Protein AF-A0A924V2N4-F1 (afdb_monomer_lite)

Foldseek 3Di:
DDDDDDDDDDDDDDDDDDDDDDDDDDDDDDDDPPPPPPDPDFFEAEDQAEAEDPEADEAEGQEYEYEQHYEYECCQYEYEYEYAEYEHEPNHEYEQDDPVQLEDAEPAEKHASAEYAYAHAEYAYEYEYEFEIRAFHEWAEWEDFDPQDPDPPDPDGDHTFHTAATAAIYERYEYYYHYAAYDNYDYHYDTDWHAYHHTHHYDDDDPPPPDDDPSHPVVDPPDRDPDHDYYHIHAYYKYWDDHHNPDDIDIDTD

Structure (mmCIF, N/CA/C/O backbone):
data_AF-A0A924V2N4-F1
#
_entry.id   AF-A0A924V2N4-F1
#
loop_
_atom_site.group_PDB
_atom_site.id
_atom_site.type_symbol
_atom_site.label_atom_id
_atom_site.label_alt_id
_atom_site.label_comp_id
_atom_site.label_asym_id
_atom_site.label_entity_id
_atom_site.label_seq_id
_atom_site.pdbx_PDB_ins_code
_atom_site.Cartn_x
_atom_site.Cartn_y
_atom_site.Cartn_z
_atom_site.occupancy
_atom_site.B_iso_or_equiv
_atom_site.auth_seq_id
_atom_site.auth_comp_id
_atom_site.auth_asym_id
_atom_site.auth_atom_id
_atom_site.pdbx_PDB_model_num
ATOM 1 N N . MET A 1 1 ? 21.635 60.320 21.204 1.00 38.91 1 MET A N 1
ATOM 2 C CA . MET A 1 1 ? 20.282 60.514 20.635 1.00 38.91 1 MET A CA 1
ATOM 3 C C . MET A 1 1 ? 19.495 59.241 20.955 1.00 38.91 1 MET A C 1
ATOM 5 O O . MET A 1 1 ? 19.775 58.236 20.331 1.00 38.91 1 MET A O 1
ATOM 9 N N . LYS A 1 2 ? 18.924 59.053 22.156 1.00 34.62 2 LYS A N 1
ATOM 10 C CA . LYS A 1 2 ? 17.567 59.420 22.638 1.00 34.62 2 LYS A CA 1
ATOM 11 C C . LYS A 1 2 ? 16.437 59.290 21.597 1.00 34.62 2 LYS A C 1
ATOM 13 O O . LYS A 1 2 ? 16.377 60.127 20.709 1.00 34.62 2 LYS A O 1
ATOM 18 N N . ASN A 1 3 ? 15.612 58.245 21.774 1.00 40.09 3 ASN A N 1
ATOM 19 C CA . ASN A 1 3 ? 14.152 58.073 21.557 1.00 40.09 3 ASN A CA 1
ATOM 20 C C . ASN A 1 3 ? 13.890 56.560 21.773 1.00 40.09 3 ASN A C 1
ATOM 22 O O . ASN A 1 3 ? 14.448 55.765 21.031 1.00 40.09 3 ASN A O 1
ATOM 26 N N . LEU A 1 4 ? 13.327 56.025 22.866 1.00 42.50 4 LEU A N 1
ATOM 27 C CA . LEU A 1 4 ? 12.070 56.255 23.604 1.00 42.50 4 LEU A CA 1
ATOM 28 C C . LEU A 1 4 ? 10.813 56.008 22.751 1.00 42.50 4 LEU A C 1
ATOM 30 O O . LEU A 1 4 ? 10.521 56.846 21.915 1.00 42.50 4 LEU A O 1
ATOM 34 N N . PHE A 1 5 ? 10.119 54.880 22.976 1.00 43.97 5 PHE A N 1
ATOM 35 C CA . PHE A 1 5 ? 8.650 54.689 23.084 1.00 43.97 5 PHE A CA 1
ATOM 36 C C . PHE A 1 5 ? 8.387 53.175 23.324 1.00 43.97 5 PHE A C 1
ATOM 38 O O . PHE A 1 5 ? 8.778 52.352 22.507 1.00 43.97 5 PHE A O 1
ATOM 45 N N . LEU A 1 6 ? 8.075 52.745 24.557 1.00 37.91 6 LEU A N 1
ATOM 46 C CA . LEU A 1 6 ? 6.729 52.554 25.152 1.00 37.91 6 LEU A CA 1
ATOM 47 C C . LEU A 1 6 ? 6.009 51.312 24.561 1.00 37.91 6 LEU A C 1
ATOM 49 O O . LEU A 1 6 ? 5.564 51.352 23.425 1.00 37.91 6 LEU A O 1
ATOM 53 N N . LEU A 1 7 ? 6.088 50.119 25.164 1.00 40.34 7 LEU A N 1
ATOM 54 C CA . LEU A 1 7 ? 5.329 49.589 26.320 1.00 40.34 7 LEU A CA 1
ATOM 55 C C . LEU A 1 7 ? 3.822 49.432 26.045 1.00 40.34 7 LEU A C 1
ATOM 57 O O . LEU A 1 7 ? 3.082 50.410 26.013 1.00 40.34 7 LEU A O 1
ATOM 61 N N . SER A 1 8 ? 3.365 48.185 25.892 1.00 44.34 8 SER A N 1
ATOM 62 C CA . SER A 1 8 ? 1.950 47.792 25.974 1.00 44.34 8 SER A CA 1
ATOM 63 C C . SER A 1 8 ? 1.848 46.323 26.390 1.00 44.34 8 SER A C 1
ATOM 65 O O . SER A 1 8 ? 1.968 45.399 25.593 1.00 44.34 8 SER A O 1
ATOM 67 N N . PHE A 1 9 ? 1.693 46.164 27.698 1.00 41.22 9 PHE A N 1
ATOM 68 C CA . PHE A 1 9 ? 1.248 44.990 28.441 1.00 41.22 9 PHE A CA 1
ATOM 69 C C . PHE A 1 9 ? -0.219 44.701 28.099 1.00 41.22 9 PHE A C 1
ATOM 71 O O . PHE A 1 9 ? -1.005 45.625 28.264 1.00 41.22 9 PHE A O 1
ATOM 78 N N . VAL A 1 10 ? -0.607 43.463 27.759 1.00 43.66 10 VAL A N 1
ATOM 79 C CA . VAL A 1 10 ? -1.901 42.882 28.183 1.00 43.66 10 VAL A CA 1
ATOM 80 C C . VAL A 1 10 ? -1.784 41.351 28.230 1.00 43.66 10 VAL A C 1
ATOM 82 O O . VAL A 1 10 ? -1.770 40.674 27.207 1.00 43.66 10 VAL A O 1
ATOM 85 N N . LEU A 1 11 ? -1.713 40.823 29.452 1.00 40.38 11 LEU A N 1
ATOM 86 C CA . LEU A 1 11 ? -2.032 39.442 29.813 1.00 40.38 11 LEU A CA 1
ATOM 87 C C . LEU A 1 11 ? -3.559 39.304 29.905 1.00 40.38 11 LEU A C 1
ATOM 89 O O . LEU A 1 11 ? -4.185 40.098 30.604 1.00 40.38 11 LEU A O 1
ATOM 93 N N . TYR A 1 12 ? -4.142 38.276 29.289 1.00 41.03 12 TYR A N 1
ATOM 94 C CA . TYR A 1 12 ? -5.491 37.806 29.623 1.00 41.03 12 TYR A CA 1
ATOM 95 C C . TYR A 1 12 ? -5.409 36.366 30.137 1.00 41.03 12 TYR A C 1
ATOM 97 O O . TYR A 1 12 ? -5.349 35.408 29.373 1.00 41.03 12 TYR A O 1
ATOM 105 N N . LEU A 1 13 ? -5.375 36.246 31.465 1.00 42.84 13 LEU A N 1
ATOM 106 C CA . LEU A 1 13 ? -5.705 35.033 32.207 1.00 42.84 13 LEU A CA 1
ATOM 107 C C . LEU A 1 13 ? -7.190 35.119 32.567 1.00 42.84 13 LEU A C 1
ATOM 109 O O . LEU A 1 13 ? -7.576 35.924 33.413 1.00 42.84 13 LEU A O 1
ATOM 113 N N . SER A 1 14 ? -8.017 34.289 31.939 1.00 43.22 14 SER A N 1
ATOM 114 C CA . SER A 1 14 ? -9.431 34.137 32.291 1.00 43.22 14 SER A CA 1
ATOM 115 C C . SER A 1 14 ? -9.590 32.915 33.192 1.00 43.22 14 SER A C 1
ATOM 117 O O . SER A 1 14 ? -9.819 31.805 32.721 1.00 43.22 14 SER A O 1
ATOM 119 N N . ALA A 1 15 ? -9.439 33.113 34.501 1.00 41.69 15 ALA A N 1
ATOM 120 C CA . ALA A 1 15 ? -9.847 32.144 35.511 1.00 41.69 15 ALA A CA 1
ATOM 121 C C . ALA A 1 15 ? -11.359 32.284 35.767 1.00 41.69 15 ALA A C 1
ATOM 123 O O . ALA A 1 15 ? -11.816 33.327 36.235 1.00 41.69 15 ALA A O 1
ATOM 124 N N . CYS A 1 16 ? -12.147 31.240 35.497 1.00 40.50 16 CYS A N 1
ATOM 125 C CA . CYS A 1 16 ? -13.536 31.176 35.957 1.00 40.50 16 CYS A CA 1
ATOM 126 C C . CYS A 1 16 ? -13.572 30.776 37.440 1.00 40.50 16 CYS A C 1
ATOM 128 O O . CYS A 1 16 ? -13.500 29.599 37.790 1.00 40.50 16 CYS A O 1
ATOM 130 N N . MET A 1 17 ? -13.710 31.773 38.318 1.00 32.81 17 MET A N 1
ATOM 131 C CA . MET A 1 17 ? -14.148 31.581 39.703 1.00 32.81 17 MET A CA 1
ATOM 132 C C . MET A 1 17 ? -15.605 31.102 39.734 1.00 32.81 17 MET A C 1
ATOM 134 O O . MET A 1 17 ? -16.502 31.780 39.235 1.00 32.81 17 MET A O 1
ATOM 138 N N . LYS A 1 18 ? -15.855 29.966 40.391 1.00 36.12 18 LYS A N 1
ATOM 139 C CA . LYS A 1 18 ? -17.200 29.506 40.756 1.00 36.12 18 LYS A CA 1
ATOM 140 C C . LYS A 1 18 ? -17.535 30.077 42.138 1.00 36.12 18 LYS A C 1
ATOM 142 O O . LYS A 1 18 ? -16.981 29.649 43.146 1.00 36.12 18 LYS A O 1
ATOM 147 N N . ILE A 1 19 ? -18.406 31.083 42.178 1.00 38.00 19 ILE A N 1
ATOM 148 C CA . ILE A 1 19 ? -18.938 31.670 43.414 1.00 38.00 19 ILE A CA 1
ATOM 149 C C . ILE A 1 19 ? -20.013 30.722 43.961 1.00 38.00 19 ILE A C 1
ATOM 151 O O . ILE A 1 19 ? -21.061 30.556 43.343 1.00 38.00 19 ILE A O 1
ATOM 155 N N . GLN A 1 20 ? -19.777 30.113 45.125 1.00 40.09 20 GLN A N 1
ATOM 156 C CA . GLN A 1 20 ? -20.841 29.506 45.929 1.00 40.09 20 GLN A CA 1
ATOM 157 C C . GLN A 1 20 ? -21.439 30.579 46.841 1.00 40.09 20 GLN A C 1
ATOM 159 O O . GLN A 1 20 ? -20.780 31.063 47.760 1.00 40.09 20 GLN A O 1
ATOM 164 N N . LYS A 1 21 ? -22.701 30.944 46.598 1.00 34.91 21 LYS A N 1
ATOM 165 C CA . LYS A 1 21 ? -23.513 31.710 47.548 1.00 34.91 21 LYS A CA 1
ATOM 166 C C . LYS A 1 21 ? -24.489 30.756 48.229 1.00 34.91 21 LYS A C 1
ATOM 168 O O . LYS A 1 21 ? -25.308 30.124 47.572 1.00 34.91 21 LYS A O 1
ATOM 173 N N . LYS A 1 22 ? -24.366 30.664 49.552 1.00 37.91 22 LYS A N 1
ATOM 174 C CA . LYS A 1 22 ? -25.313 30.015 50.459 1.00 37.91 22 LYS A CA 1
ATOM 175 C C . LYS A 1 22 ? -26.423 31.015 50.795 1.00 37.91 22 LYS A C 1
ATOM 177 O O . LYS A 1 22 ? -26.121 32.085 51.317 1.00 37.91 22 LYS A O 1
ATOM 182 N N . SER A 1 23 ? -27.678 30.654 50.547 1.00 40.06 23 SER A N 1
ATOM 183 C CA . SER A 1 23 ? -28.832 31.194 51.276 1.00 40.06 23 SER A CA 1
ATOM 184 C C . SER A 1 23 ? -29.985 30.195 51.214 1.00 40.06 23 SER A C 1
ATOM 186 O O . SER A 1 23 ? -30.515 29.919 50.141 1.00 40.06 23 SER A O 1
ATOM 188 N N . GLU A 1 24 ? -30.334 29.649 52.373 1.00 41.72 24 GLU A N 1
ATOM 189 C CA . GLU A 1 24 ? -31.589 28.945 52.634 1.00 41.72 24 GLU A CA 1
ATOM 190 C C . GLU A 1 24 ? -32.720 29.975 52.780 1.00 41.72 24 GLU A C 1
ATOM 192 O O . GLU A 1 24 ? -32.529 30.969 53.479 1.00 41.72 24 GLU A O 1
ATOM 197 N N . MET A 1 25 ? -33.866 29.746 52.128 1.00 34.62 25 MET A N 1
ATOM 198 C CA . MET A 1 25 ? -35.219 29.740 52.724 1.00 34.62 25 MET A CA 1
ATOM 199 C C . MET A 1 25 ? -36.309 29.746 51.634 1.00 34.62 25 MET A C 1
ATOM 201 O O . MET A 1 25 ? -36.424 30.687 50.856 1.00 34.62 25 MET A O 1
ATOM 205 N N . ASP A 1 26 ? -37.070 28.648 51.630 1.00 40.81 26 ASP A N 1
ATOM 206 C CA . ASP A 1 26 ? -38.465 28.420 51.224 1.00 40.81 26 ASP A CA 1
ATOM 207 C C . ASP A 1 26 ? -39.160 29.332 50.196 1.00 40.81 26 ASP A C 1
ATOM 209 O O . ASP A 1 26 ? -39.529 30.462 50.508 1.00 40.81 26 ASP A O 1
ATOM 213 N N . ALA A 1 27 ? -39.542 28.747 49.046 1.00 36.28 27 ALA A N 1
ATOM 214 C CA . ALA A 1 27 ? -40.922 28.794 48.531 1.00 36.28 27 ALA A CA 1
ATOM 215 C C . ALA A 1 27 ? -41.132 27.917 47.272 1.00 36.28 27 ALA A C 1
ATOM 217 O O . ALA A 1 27 ? -40.589 28.207 46.214 1.00 36.28 27 ALA A O 1
ATOM 218 N N . LYS A 1 28 ? -42.060 26.951 47.402 1.00 35.12 28 LYS A N 1
ATOM 219 C CA . LYS A 1 28 ? -42.932 26.332 46.372 1.00 35.12 28 LYS A CA 1
ATOM 220 C C . LYS A 1 28 ? -42.281 25.409 45.306 1.00 35.12 28 LYS A C 1
ATOM 222 O O . LYS A 1 28 ? -41.380 25.833 44.596 1.00 35.12 28 LYS A O 1
ATOM 227 N N . PRO A 1 29 ? -42.771 24.162 45.120 1.00 40.44 29 PRO A N 1
ATOM 228 C CA . PRO A 1 29 ? -42.275 23.286 44.061 1.00 40.44 29 PRO A CA 1
ATOM 229 C C . PRO A 1 29 ? -42.807 23.747 42.696 1.00 40.44 29 PRO A C 1
ATOM 231 O O . PRO A 1 29 ? -43.987 23.572 42.386 1.00 40.44 29 PRO A O 1
ATOM 234 N N . GLU A 1 30 ? -41.938 24.354 41.891 1.00 43.78 30 GLU A N 1
ATOM 235 C CA . GLU A 1 30 ? -42.108 24.442 40.438 1.00 43.78 30 GLU A CA 1
ATOM 236 C C . GLU A 1 30 ? -41.776 23.086 39.791 1.00 43.78 30 GLU A C 1
ATOM 238 O O . GLU A 1 30 ? -40.958 22.329 40.325 1.00 43.78 30 GLU A O 1
ATOM 243 N N . PRO A 1 31 ? -42.444 22.729 38.679 1.00 45.72 31 PRO A N 1
ATOM 244 C CA . PRO A 1 31 ? -42.309 21.414 38.069 1.00 45.72 31 PRO A CA 1
ATOM 245 C C . PRO A 1 31 ? -40.864 21.190 37.624 1.00 45.72 31 PRO A C 1
ATOM 247 O O . PRO A 1 31 ? -40.252 22.060 37.008 1.00 45.72 31 PRO A O 1
ATOM 250 N N . ALA A 1 32 ? -40.333 20.009 37.946 1.00 44.25 32 ALA A N 1
ATOM 251 C CA . ALA A 1 32 ? -39.006 19.585 37.535 1.00 44.25 32 ALA A CA 1
ATOM 252 C C . ALA A 1 32 ? -38.873 19.722 36.013 1.00 44.25 32 ALA A C 1
ATOM 254 O O . ALA A 1 32 ? -39.450 18.943 35.254 1.00 44.25 32 ALA A O 1
ATOM 255 N N . VAL A 1 33 ? -38.116 20.729 35.579 1.00 45.06 33 VAL A N 1
ATOM 256 C CA . VAL A 1 33 ? -37.601 20.805 34.217 1.00 45.06 33 VAL A CA 1
ATOM 257 C C . VAL A 1 33 ? -36.703 19.587 34.064 1.00 45.06 33 VAL A C 1
ATOM 259 O O . VAL A 1 33 ? -35.616 19.528 34.640 1.00 45.06 33 VAL A O 1
ATOM 262 N N . GLN A 1 34 ? -37.198 18.579 33.350 1.00 44.97 34 GLN A N 1
ATOM 263 C CA . GLN A 1 34 ? -36.364 17.495 32.863 1.00 44.97 34 GLN A CA 1
ATOM 264 C C . GLN A 1 34 ? -35.358 18.143 31.917 1.00 44.97 34 GLN A C 1
ATOM 266 O O . GLN A 1 34 ? -35.693 18.526 30.799 1.00 44.97 34 GLN A O 1
ATOM 271 N N . ILE A 1 35 ? -34.138 18.352 32.407 1.00 46.22 35 ILE A N 1
ATOM 272 C CA . ILE A 1 35 ? -32.999 18.622 31.544 1.00 46.22 35 ILE A CA 1
ATOM 273 C C . ILE A 1 35 ? -32.762 17.295 30.833 1.00 46.22 35 ILE A C 1
ATOM 275 O O . ILE A 1 35 ? -32.144 16.384 31.380 1.00 46.22 35 ILE A O 1
ATOM 279 N N . GLU A 1 36 ? -33.367 17.149 29.660 1.00 45.84 36 GLU A N 1
ATOM 280 C CA . GLU A 1 36 ? -33.043 16.083 28.729 1.00 45.84 36 GLU A CA 1
ATOM 281 C C . GLU A 1 36 ? -31.589 16.316 28.318 1.00 45.84 36 GLU A C 1
ATOM 283 O O . GLU A 1 36 ? -31.267 17.194 27.517 1.00 45.84 36 GLU A O 1
ATOM 288 N N . THR A 1 37 ? -30.679 15.611 28.989 1.00 43.34 37 THR A N 1
ATOM 289 C CA . THR A 1 37 ? -29.267 15.585 28.629 1.00 43.34 37 THR A CA 1
ATOM 290 C C . THR A 1 37 ? -29.182 14.859 27.295 1.00 43.34 37 THR A C 1
ATOM 292 O O . THR A 1 37 ? -29.061 13.637 27.255 1.00 43.34 37 THR A O 1
ATOM 295 N N . VAL A 1 38 ? -29.316 15.606 26.200 1.00 46.34 38 VAL A N 1
ATOM 296 C CA . VAL A 1 38 ? -29.036 15.108 24.855 1.00 46.34 38 VAL A CA 1
ATOM 297 C C . VAL A 1 38 ? -27.543 14.799 24.829 1.00 46.34 38 VAL A C 1
ATOM 299 O O . VAL A 1 38 ? -26.708 15.698 24.717 1.00 46.34 38 VAL A O 1
ATOM 302 N N . LEU A 1 39 ? -27.200 13.530 25.052 1.00 57.16 39 LEU A N 1
ATOM 303 C CA . LEU A 1 39 ? -25.858 13.036 24.786 1.00 57.16 39 LEU A CA 1
ATOM 304 C C . LEU A 1 39 ? -25.591 13.253 23.290 1.00 57.16 39 LEU A C 1
ATOM 306 O O . LEU A 1 39 ? -26.495 13.005 22.487 1.00 57.16 39 LEU A O 1
ATOM 310 N N . PRO A 1 40 ? -24.408 13.758 22.905 1.00 67.06 40 PRO A N 1
ATOM 311 C CA . PRO A 1 40 ? -24.080 13.906 21.495 1.00 67.06 40 PRO A CA 1
ATOM 312 C C . PRO A 1 40 ? -24.188 12.541 20.807 1.00 67.06 40 PRO A C 1
ATOM 314 O O . PRO A 1 40 ? -23.749 11.532 21.361 1.00 67.06 40 PRO A O 1
ATOM 317 N N . GLU A 1 41 ? -24.809 12.510 19.626 1.00 73.88 41 GLU A N 1
ATOM 318 C CA . GLU A 1 41 ? -24.881 11.300 18.808 1.00 73.88 41 GLU A CA 1
ATOM 319 C C . GLU A 1 41 ? -23.461 10.841 18.455 1.00 73.88 41 GLU A C 1
ATOM 321 O O . GLU A 1 41 ? -22.624 11.647 18.042 1.00 73.88 41 GLU A O 1
ATOM 326 N N . SER A 1 42 ? -23.192 9.549 18.642 1.00 80.19 42 SER A N 1
ATOM 327 C CA . SER A 1 42 ? -21.909 8.933 18.310 1.00 80.19 42 SER A CA 1
ATOM 328 C C . SER A 1 42 ? -21.627 9.048 16.813 1.00 80.19 42 SER A C 1
ATOM 330 O O . SER A 1 42 ? -22.479 8.697 15.990 1.00 80.19 42 SER A O 1
ATOM 332 N N . VAL A 1 43 ? -20.422 9.473 16.445 1.00 90.69 43 VAL A N 1
ATOM 333 C CA . VAL A 1 43 ? -19.984 9.535 15.048 1.00 90.69 43 VAL A CA 1
ATOM 334 C C . VAL A 1 43 ? -19.514 8.148 14.619 1.00 90.69 43 VAL A C 1
ATOM 336 O O . VAL A 1 43 ? -18.470 7.680 15.066 1.00 90.69 43 VAL A O 1
ATOM 339 N N . ILE A 1 44 ? -20.267 7.487 13.739 1.00 95.12 44 ILE A N 1
ATOM 340 C CA . ILE A 1 44 ? -19.942 6.143 13.239 1.00 95.12 44 ILE A CA 1
ATOM 341 C C . ILE A 1 44 ? -19.507 6.231 11.776 1.00 95.12 44 ILE A C 1
ATOM 343 O O . ILE A 1 44 ? -20.251 6.719 10.925 1.00 95.12 44 ILE A O 1
ATOM 347 N N . PHE A 1 45 ? -18.325 5.702 11.466 1.00 97.19 45 PHE A N 1
ATOM 348 C CA . PHE A 1 45 ? -17.861 5.496 10.098 1.00 97.19 45 PHE A CA 1
ATOM 349 C C . PHE A 1 45 ? -18.030 4.025 9.713 1.00 97.19 45 PHE A C 1
ATOM 351 O O . PHE A 1 45 ? -17.527 3.138 10.396 1.00 97.19 45 PHE A O 1
ATOM 358 N N . THR A 1 46 ? -18.721 3.751 8.606 1.00 97.75 46 THR A N 1
ATOM 359 C CA . THR A 1 46 ? -18.878 2.390 8.072 1.00 97.75 46 THR A CA 1
ATOM 360 C C . THR A 1 46 ? -18.337 2.325 6.653 1.00 97.75 46 THR A C 1
ATOM 362 O O . THR A 1 46 ? -18.678 3.171 5.831 1.00 97.75 46 THR A O 1
ATOM 365 N N . LEU A 1 47 ? -17.524 1.307 6.370 1.00 98.06 47 LEU A N 1
ATOM 366 C CA . LEU A 1 47 ? -17.046 0.983 5.031 1.00 98.06 47 LEU A CA 1
ATOM 367 C C . LEU A 1 47 ? -17.448 -0.448 4.677 1.00 98.06 47 LEU A C 1
ATOM 369 O O . LEU A 1 47 ? -17.075 -1.389 5.377 1.00 98.06 47 LEU A O 1
ATOM 373 N N . ASP A 1 48 ? -18.183 -0.609 3.583 1.00 97.44 48 ASP A N 1
ATOM 374 C CA . ASP A 1 48 ? -18.669 -1.891 3.068 1.00 97.44 48 ASP A CA 1
ATOM 375 C C . ASP A 1 48 ? -18.351 -2.102 1.581 1.00 97.44 48 ASP A C 1
ATOM 377 O O . ASP A 1 48 ? -18.947 -2.952 0.918 1.00 97.44 48 ASP A O 1
ATOM 381 N N . GLU A 1 49 ? -17.372 -1.358 1.072 1.00 96.88 49 GLU A N 1
ATOM 382 C CA . GLU A 1 49 ? -16.958 -1.394 -0.323 1.00 96.88 49 GLU A CA 1
ATOM 383 C C . GLU A 1 49 ? -15.452 -1.150 -0.497 1.00 96.88 49 GLU A C 1
ATOM 385 O O . GLU A 1 49 ? -14.691 -0.963 0.459 1.00 96.88 49 GLU A O 1
ATOM 390 N N . VAL A 1 50 ? -15.013 -1.162 -1.755 1.00 97.31 50 VAL A N 1
ATOM 391 C CA . VAL A 1 50 ? -13.630 -0.874 -2.125 1.00 97.31 50 VAL A CA 1
ATOM 392 C C . VAL A 1 50 ? -13.360 0.627 -2.016 1.00 97.31 50 VAL A C 1
ATOM 394 O O . VAL A 1 50 ? -13.979 1.429 -2.710 1.00 97.31 50 VAL A O 1
ATOM 397 N N . MET A 1 51 ? -12.360 1.001 -1.222 1.00 96.69 51 MET A N 1
ATOM 398 C CA . MET A 1 51 ? -11.844 2.363 -1.119 1.00 96.69 51 MET A CA 1
ATOM 399 C C . MET A 1 51 ? -10.459 2.435 -1.765 1.00 96.69 51 MET A C 1
ATOM 401 O O . MET A 1 51 ? -9.527 1.766 -1.329 1.00 96.69 51 MET A O 1
ATOM 405 N N . ILE A 1 52 ? -10.296 3.279 -2.785 1.00 96.12 52 ILE A N 1
ATOM 406 C CA . ILE A 1 52 ? -8.991 3.570 -3.394 1.00 96.12 52 ILE A CA 1
ATOM 407 C C . ILE A 1 52 ? -8.623 5.007 -3.049 1.00 96.12 52 ILE A C 1
ATOM 409 O O . ILE A 1 52 ? -9.340 5.934 -3.424 1.00 96.12 52 ILE A O 1
ATOM 413 N N . LEU A 1 53 ? -7.501 5.201 -2.359 1.00 96.56 53 LEU A N 1
ATOM 414 C CA . LEU A 1 53 ? -7.054 6.539 -1.999 1.00 96.56 53 LEU A CA 1
ATOM 415 C C . LEU A 1 53 ? -6.477 7.272 -3.215 1.00 96.56 53 LEU A C 1
ATOM 417 O O . LEU A 1 53 ? -5.696 6.732 -4.005 1.00 96.56 53 LEU A O 1
ATOM 421 N N . THR A 1 54 ? -6.859 8.539 -3.346 1.00 95.94 54 THR A N 1
ATOM 422 C CA . THR A 1 54 ? -6.318 9.484 -4.339 1.00 95.94 54 THR A CA 1
ATOM 423 C C . THR A 1 54 ? -5.569 10.649 -3.693 1.00 95.94 54 THR A C 1
ATOM 425 O O . THR A 1 54 ? -5.048 11.511 -4.397 1.00 95.94 54 THR A O 1
ATOM 428 N N . GLN A 1 55 ? -5.571 10.697 -2.363 1.00 97.38 55 GLN A N 1
ATOM 429 C CA . GLN A 1 55 ? -4.914 11.674 -1.504 1.00 97.38 55 GLN A CA 1
ATOM 430 C C . GLN A 1 55 ? -4.792 11.077 -0.098 1.00 97.38 55 GLN A C 1
ATOM 432 O O . GLN A 1 55 ? -5.419 10.056 0.192 1.00 97.38 55 GLN A O 1
ATOM 437 N N . ASP A 1 56 ? -4.037 11.736 0.776 1.00 98.06 56 ASP A N 1
ATOM 438 C CA . ASP A 1 56 ? -3.975 11.365 2.189 1.00 98.06 56 ASP A CA 1
ATOM 439 C C . ASP A 1 56 ? -5.360 11.500 2.842 1.00 98.06 56 ASP A C 1
ATOM 441 O O . ASP A 1 56 ? -6.084 12.477 2.614 1.00 98.06 56 ASP A O 1
ATOM 445 N N . VAL A 1 57 ? -5.732 10.506 3.648 1.00 98.12 57 VAL A N 1
ATOM 446 C CA . VAL A 1 57 ? -7.040 10.417 4.304 1.00 98.12 57 VAL A CA 1
ATOM 447 C C . VAL A 1 57 ? -6.867 10.244 5.806 1.00 98.12 57 VAL A C 1
ATOM 449 O O . VAL A 1 57 ? -6.099 9.402 6.268 1.00 98.12 57 VAL A O 1
ATOM 452 N N . VAL A 1 58 ? -7.632 11.032 6.563 1.00 98.00 58 VAL A N 1
ATOM 453 C CA . VAL A 1 58 ? -7.777 10.904 8.014 1.00 98.00 58 VAL A CA 1
ATOM 454 C C . VAL A 1 58 ? -9.244 10.621 8.319 1.00 98.00 58 VAL A C 1
ATOM 456 O O . VAL A 1 58 ? -10.116 11.411 7.957 1.00 98.00 58 VAL A O 1
ATOM 459 N N . ILE A 1 59 ? -9.513 9.492 8.965 1.00 97.00 59 ILE A N 1
ATOM 460 C CA . ILE A 1 59 ? -10.837 9.087 9.433 1.00 97.00 59 ILE A CA 1
ATOM 461 C C . ILE A 1 59 ? -10.865 9.315 10.938 1.00 97.00 59 ILE A C 1
ATOM 463 O O . ILE A 1 59 ? -10.116 8.669 11.664 1.00 97.00 59 ILE A O 1
ATOM 467 N N . VAL A 1 60 ? -11.730 10.222 11.391 1.00 97.12 60 VAL A N 1
ATOM 468 C CA . VAL A 1 60 ? -11.970 10.485 12.816 1.00 97.12 60 VAL A CA 1
ATOM 469 C C . VAL A 1 60 ? -13.422 10.140 13.121 1.00 97.12 60 VAL A C 1
ATOM 471 O O . VAL A 1 60 ? -14.327 10.768 12.571 1.00 97.12 60 VAL A O 1
ATOM 474 N N . ALA A 1 61 ? -13.645 9.128 13.955 1.00 95.62 61 ALA A N 1
ATOM 475 C CA . ALA A 1 61 ? -14.982 8.654 14.319 1.00 95.62 61 ALA A CA 1
ATOM 476 C C . ALA A 1 61 ? -14.962 7.978 15.694 1.00 95.62 61 ALA A C 1
ATOM 478 O O . ALA A 1 61 ? -13.967 7.360 16.051 1.00 95.62 61 ALA A O 1
ATOM 479 N N . ASP A 1 62 ? -16.058 8.022 16.447 1.00 96.25 62 ASP A N 1
ATOM 480 C CA . ASP A 1 62 ? -16.160 7.275 17.707 1.00 96.25 62 ASP A CA 1
ATOM 481 C C . ASP A 1 62 ? -16.067 5.768 17.452 1.00 96.25 62 ASP A C 1
ATOM 483 O O . ASP A 1 62 ? -15.331 5.069 18.149 1.00 96.25 62 ASP A O 1
ATOM 487 N N . GLU A 1 63 ? -16.731 5.298 16.393 1.00 97.38 63 GLU A N 1
ATOM 488 C CA . GLU A 1 63 ? -16.671 3.908 15.947 1.00 97.38 63 GLU A CA 1
ATOM 489 C C . GLU A 1 63 ? -16.334 3.788 14.458 1.00 97.38 63 GLU A C 1
ATOM 491 O O . GLU A 1 63 ? -16.879 4.508 13.616 1.00 97.38 63 GLU A O 1
ATOM 496 N N . VAL A 1 64 ? -15.490 2.813 14.118 1.00 98.25 64 VAL A N 1
ATOM 497 C CA . VAL A 1 64 ? -15.154 2.442 12.736 1.00 98.25 64 VAL A CA 1
ATOM 498 C C . VAL A 1 64 ? -15.574 1.001 12.472 1.00 98.25 64 VAL A C 1
ATOM 500 O O . VAL A 1 64 ? -15.120 0.075 13.137 1.00 98.25 64 VAL A O 1
ATOM 503 N N . HIS A 1 65 ? -16.433 0.794 11.479 1.00 98.19 65 HIS A N 1
ATOM 504 C CA . HIS A 1 65 ? -16.950 -0.516 11.088 1.00 98.19 65 HIS A CA 1
ATOM 505 C C . HIS A 1 65 ? -16.463 -0.858 9.681 1.00 98.19 65 HIS A C 1
ATOM 507 O O . HIS A 1 65 ? -16.947 -0.300 8.698 1.00 98.19 65 HIS A O 1
ATOM 513 N N . LEU A 1 66 ? -15.528 -1.799 9.574 1.00 98.31 66 LEU A N 1
ATOM 514 C CA . LEU A 1 66 ? -15.062 -2.335 8.296 1.00 98.31 66 LEU A CA 1
ATOM 515 C C . LEU A 1 66 ? -15.798 -3.650 8.026 1.00 98.31 66 LEU A C 1
ATOM 517 O O . LEU A 1 66 ? -15.567 -4.647 8.712 1.00 98.31 66 LEU A O 1
ATOM 521 N N . LYS A 1 67 ? -16.723 -3.645 7.064 1.00 98.06 67 LYS A N 1
ATOM 522 C CA . LYS A 1 67 ? -17.547 -4.813 6.721 1.00 98.06 67 LYS A CA 1
ATOM 523 C C . LYS A 1 67 ? -16.808 -5.764 5.787 1.00 98.06 67 LYS A C 1
ATOM 525 O O . LYS A 1 67 ? -15.816 -5.393 5.176 1.00 98.06 67 LYS A O 1
ATOM 530 N N . SER A 1 68 ? -17.316 -6.986 5.622 1.00 96.81 68 SER A N 1
ATOM 531 C CA . SER A 1 68 ? -16.640 -8.060 4.867 1.00 96.81 68 SER A CA 1
ATOM 532 C C . SER A 1 68 ? -16.204 -7.724 3.434 1.00 96.81 68 SER A C 1
ATOM 534 O O . SER A 1 68 ? -15.313 -8.388 2.917 1.00 96.81 68 SER A O 1
ATOM 536 N N . ASN A 1 69 ? -16.815 -6.724 2.798 1.00 95.44 69 ASN A N 1
ATOM 537 C CA . ASN A 1 69 ? -16.484 -6.271 1.444 1.00 95.44 69 ASN A CA 1
ATOM 538 C C . ASN A 1 69 ? -15.500 -5.084 1.422 1.00 95.44 69 ASN A C 1
ATOM 540 O O . ASN A 1 69 ? -15.232 -4.530 0.356 1.00 95.44 69 ASN A O 1
ATOM 544 N N . ALA A 1 70 ? -14.991 -4.652 2.579 1.00 97.94 70 ALA A N 1
ATOM 545 C CA . ALA A 1 70 ? -14.083 -3.522 2.670 1.00 97.94 70 ALA A CA 1
ATOM 546 C C . ALA A 1 70 ? -12.676 -3.911 2.197 1.00 97.94 70 ALA A C 1
ATOM 548 O O . ALA A 1 70 ? -11.976 -4.706 2.831 1.00 97.94 70 ALA A O 1
ATOM 549 N N . HIS A 1 71 ? -12.249 -3.294 1.096 1.00 97.56 71 HIS A N 1
ATOM 550 C CA . HIS A 1 71 ? -10.881 -3.382 0.586 1.00 97.56 71 HIS A CA 1
ATOM 551 C C . HIS A 1 71 ? -10.314 -1.977 0.444 1.00 97.56 71 HIS A C 1
ATOM 553 O O . HIS A 1 71 ? -10.820 -1.186 -0.349 1.00 97.56 71 HIS A O 1
ATOM 559 N N . ILE A 1 72 ? -9.265 -1.662 1.195 1.00 97.75 72 ILE A N 1
ATOM 560 C CA . ILE A 1 72 ? -8.650 -0.336 1.179 1.00 97.75 72 ILE A CA 1
ATOM 561 C C . ILE A 1 72 ? -7.323 -0.410 0.431 1.00 97.75 72 ILE A C 1
ATOM 563 O O . ILE A 1 72 ? -6.424 -1.146 0.831 1.00 97.75 72 ILE A O 1
ATOM 567 N N . TYR A 1 73 ? -7.193 0.379 -0.632 1.00 96.94 73 TYR A N 1
ATOM 568 C CA . TYR A 1 73 ? -5.967 0.533 -1.404 1.00 96.94 73 TYR A CA 1
ATOM 569 C C . TYR A 1 73 ? -5.351 1.907 -1.160 1.00 96.94 73 TYR A C 1
ATOM 571 O O . TYR A 1 73 ? -5.938 2.918 -1.550 1.00 96.94 73 TYR A O 1
ATOM 579 N N . THR A 1 74 ? -4.167 1.965 -0.546 1.00 96.19 74 THR A N 1
ATOM 580 C CA . THR A 1 74 ? -3.539 3.256 -0.209 1.00 96.19 74 THR A CA 1
ATOM 581 C C . THR A 1 74 ? -2.967 3.976 -1.421 1.00 96.19 74 THR A C 1
ATOM 583 O O . THR A 1 74 ? -2.910 5.198 -1.435 1.00 96.19 74 THR A O 1
ATOM 586 N N . ASN A 1 75 ? -2.546 3.240 -2.451 1.00 94.56 75 ASN A N 1
ATOM 587 C CA . ASN A 1 75 ? -2.057 3.764 -3.722 1.00 94.56 75 ASN A CA 1
ATOM 588 C C . ASN A 1 75 ? -1.042 4.914 -3.561 1.00 94.56 75 ASN A C 1
ATOM 590 O O . ASN A 1 75 ? -1.138 5.924 -4.257 1.00 94.56 75 ASN A O 1
ATOM 594 N N . GLN A 1 76 ? -0.085 4.733 -2.642 1.00 95.38 76 GLN A N 1
ATOM 595 C CA . GLN A 1 76 ? 0.961 5.676 -2.203 1.00 95.38 76 GLN A CA 1
ATOM 596 C C . GLN A 1 76 ? 0.604 6.695 -1.117 1.00 95.38 76 GLN A C 1
ATOM 598 O O . GLN A 1 76 ? 1.505 7.343 -0.586 1.00 95.38 76 GLN A O 1
ATOM 603 N N . PHE A 1 77 ? -0.675 6.852 -0.797 1.00 97.69 77 PHE A N 1
ATOM 604 C CA . PHE A 1 77 ? -1.144 7.861 0.143 1.00 97.69 77 PHE A CA 1
ATOM 605 C C . PHE A 1 77 ? -1.165 7.347 1.575 1.00 97.69 77 PHE A C 1
ATOM 607 O O . PHE A 1 77 ? -1.145 6.141 1.834 1.00 97.69 77 PHE A O 1
ATOM 614 N N . ASN A 1 78 ? -1.206 8.279 2.518 1.00 98.12 78 ASN A N 1
ATOM 615 C CA . ASN A 1 78 ? -1.296 7.953 3.929 1.00 98.12 78 ASN A CA 1
ATOM 616 C C . ASN A 1 78 ? -2.755 7.765 4.356 1.00 98.12 78 ASN A C 1
ATOM 618 O O . ASN A 1 78 ? -3.639 8.520 3.948 1.00 98.12 78 ASN A O 1
ATOM 622 N N . LEU A 1 79 ? -2.990 6.778 5.217 1.00 98.31 79 LEU A N 1
ATOM 623 C CA . LEU A 1 79 ? -4.268 6.524 5.869 1.00 98.31 79 LEU A CA 1
ATOM 624 C C . LEU A 1 79 ? -4.080 6.624 7.380 1.00 98.31 79 LEU A C 1
ATOM 626 O O . LEU A 1 79 ? -3.357 5.812 7.950 1.00 98.31 79 LEU A O 1
ATOM 630 N N . SER A 1 80 ? -4.750 7.573 8.028 1.00 98.50 80 SER A N 1
ATOM 631 C CA . SER A 1 80 ? -4.852 7.629 9.488 1.00 98.50 80 SER A CA 1
ATOM 632 C C . SER A 1 80 ? -6.285 7.334 9.913 1.00 98.50 80 SER A C 1
ATOM 634 O O . SER A 1 80 ? -7.221 7.937 9.392 1.00 98.50 80 SER A O 1
ATOM 636 N N . ILE A 1 81 ? -6.465 6.407 10.844 1.00 98.38 81 ILE A N 1
ATOM 637 C CA . ILE A 1 81 ? -7.747 6.101 11.474 1.00 98.38 81 ILE A CA 1
ATOM 638 C C . ILE A 1 81 ? -7.597 6.392 12.962 1.00 98.38 81 ILE A C 1
ATOM 640 O O . ILE A 1 81 ? -6.794 5.755 13.641 1.00 98.38 81 ILE A O 1
ATOM 644 N N . GLU A 1 82 ? -8.375 7.345 13.456 1.00 98.00 82 GLU A N 1
ATOM 645 C CA . GLU A 1 82 ? -8.430 7.753 14.855 1.00 98.00 82 GLU A CA 1
ATOM 646 C C . GLU A 1 82 ? -9.835 7.477 15.379 1.00 98.00 82 GLU A C 1
ATOM 648 O O . GLU A 1 82 ? -10.817 8.056 14.906 1.00 98.00 82 GLU A O 1
ATOM 653 N N . THR A 1 83 ? -9.946 6.544 16.323 1.00 97.50 83 THR A N 1
ATOM 654 C CA . THR A 1 83 ? -11.254 6.086 16.790 1.00 97.50 83 THR A CA 1
ATOM 655 C C . THR A 1 83 ? -11.256 5.614 18.232 1.00 97.50 83 THR A C 1
ATOM 657 O O . THR A 1 83 ? -10.205 5.311 18.785 1.00 97.50 83 THR A O 1
ATOM 660 N N . THR A 1 84 ? -12.425 5.538 18.866 1.00 96.75 84 THR A N 1
ATOM 661 C CA . THR A 1 84 ? -12.535 4.879 20.172 1.00 96.75 84 THR A CA 1
ATOM 662 C C . THR A 1 84 ? -12.558 3.368 19.978 1.00 96.75 84 THR A C 1
ATOM 664 O O . THR A 1 84 ? -11.769 2.665 20.609 1.00 96.75 84 THR A O 1
ATOM 667 N N . SER A 1 85 ? -13.380 2.866 19.054 1.00 96.88 85 SER A N 1
ATOM 668 C CA . SER A 1 85 ? -13.534 1.428 18.816 1.00 96.88 85 SER A CA 1
ATOM 669 C C . SER A 1 85 ? -13.578 1.086 17.327 1.00 96.88 85 SER A C 1
ATOM 671 O O . SER A 1 85 ? -14.277 1.725 16.546 1.00 96.88 85 SER A O 1
ATOM 673 N N . ILE A 1 86 ? -12.865 0.034 16.924 1.00 97.75 86 ILE A N 1
ATOM 674 C CA . ILE A 1 86 ? -12.872 -0.466 15.544 1.00 97.75 86 ILE A CA 1
ATOM 675 C C . ILE A 1 86 ? -13.322 -1.931 15.474 1.00 97.75 86 ILE A C 1
ATOM 677 O O . ILE A 1 86 ? -12.788 -2.811 16.153 1.00 97.75 86 ILE A O 1
ATOM 681 N N . TYR A 1 87 ? -14.302 -2.192 14.611 1.00 97.94 87 TYR A N 1
ATOM 682 C CA . TYR A 1 87 ? -14.897 -3.502 14.366 1.00 97.94 87 TYR A CA 1
ATOM 683 C C . TYR A 1 87 ? -14.605 -3.943 12.937 1.00 97.94 87 TYR A C 1
ATOM 685 O O . TYR A 1 87 ? -14.965 -3.254 11.979 1.00 97.94 87 TYR A O 1
ATOM 693 N N . ILE A 1 88 ? -13.946 -5.093 12.796 1.00 98.00 88 ILE A N 1
ATOM 694 C CA . ILE A 1 88 ? -13.445 -5.574 11.509 1.00 98.00 88 ILE A CA 1
ATOM 695 C C . ILE A 1 88 ? -14.034 -6.950 11.204 1.00 98.00 88 ILE A C 1
ATOM 697 O O . ILE A 1 88 ? -13.650 -7.965 11.793 1.00 98.00 88 ILE A O 1
ATOM 701 N N . ASP A 1 89 ? -14.955 -7.005 10.250 1.00 97.56 89 ASP A N 1
ATOM 702 C CA . ASP A 1 89 ? -15.521 -8.268 9.793 1.00 97.56 89 ASP A CA 1
ATOM 703 C C . ASP A 1 89 ? -14.456 -9.146 9.111 1.00 97.56 89 ASP A C 1
ATOM 705 O O . ASP A 1 89 ? -13.371 -8.712 8.720 1.00 97.56 89 ASP A O 1
ATOM 709 N N . ARG A 1 90 ? -14.761 -10.433 8.928 1.00 94.50 90 ARG A N 1
ATOM 710 C CA . ARG A 1 90 ? -13.880 -11.322 8.158 1.00 94.50 90 ARG A CA 1
ATOM 711 C C . ARG A 1 90 ? -13.836 -10.886 6.695 1.00 94.50 90 ARG A C 1
ATOM 713 O O . ARG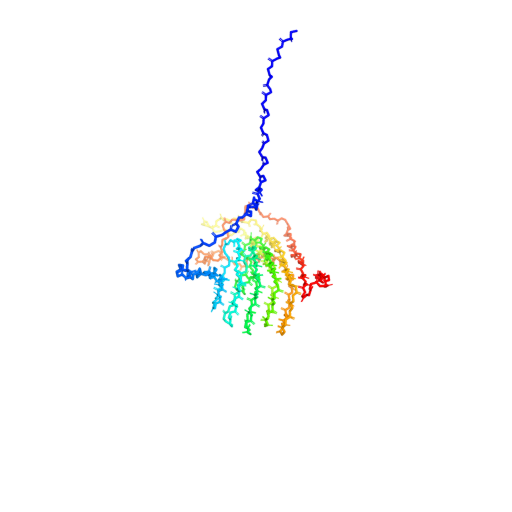 A 1 90 ? -14.885 -10.622 6.113 1.00 94.50 90 ARG A O 1
ATOM 720 N N . GLY A 1 91 ? -12.643 -10.928 6.105 1.00 92.06 91 GLY A N 1
ATOM 721 C CA . GLY A 1 91 ? -12.418 -10.622 4.688 1.00 92.06 91 GLY A CA 1
ATOM 722 C C . GLY A 1 91 ? -11.909 -9.207 4.419 1.00 92.06 91 GLY A C 1
ATOM 723 O O . GLY A 1 91 ? -11.573 -8.919 3.278 1.00 92.06 91 GLY A O 1
ATOM 724 N N . VAL A 1 92 ? -11.790 -8.359 5.448 1.00 97.81 92 VAL A N 1
ATOM 725 C CA . VAL A 1 92 ? -11.264 -6.997 5.299 1.00 97.81 92 VAL A CA 1
ATOM 726 C C . VAL A 1 92 ? -9.775 -7.018 4.969 1.00 97.81 92 VAL A C 1
ATOM 728 O O . VAL A 1 92 ? -8.972 -7.642 5.673 1.00 97.81 92 VAL A O 1
ATOM 731 N N . ILE A 1 93 ? -9.410 -6.286 3.916 1.00 97.19 93 ILE A N 1
ATOM 732 C CA . ILE A 1 93 ? -8.032 -6.173 3.435 1.00 97.19 93 ILE A CA 1
ATOM 733 C C . ILE A 1 93 ? -7.635 -4.702 3.337 1.00 97.19 93 ILE A C 1
ATOM 735 O O . ILE A 1 93 ? -8.345 -3.896 2.739 1.00 97.19 93 ILE A O 1
ATOM 739 N N . ILE A 1 94 ? -6.455 -4.370 3.853 1.00 97.50 94 ILE A N 1
ATOM 740 C CA . ILE A 1 94 ? -5.760 -3.120 3.549 1.00 97.50 94 ILE A CA 1
ATOM 741 C C . ILE A 1 94 ? -4.491 -3.466 2.774 1.00 97.50 94 ILE A C 1
ATOM 743 O O . ILE A 1 94 ? -3.686 -4.284 3.216 1.00 97.50 94 ILE A O 1
ATOM 747 N N . GLN A 1 95 ? -4.312 -2.867 1.603 1.00 96.12 95 GLN A N 1
ATOM 748 C CA . GLN A 1 95 ? -3.201 -3.159 0.706 1.00 96.12 95 GLN A CA 1
ATOM 749 C C . GLN A 1 95 ? -2.629 -1.876 0.105 1.00 96.12 95 GLN A C 1
ATOM 751 O O . GLN A 1 95 ? -3.363 -0.933 -0.173 1.00 96.12 95 GLN A O 1
ATOM 756 N N . SER A 1 96 ? -1.321 -1.831 -0.149 1.00 95.69 96 SER A N 1
ATOM 757 C CA . SER A 1 96 ? -0.720 -0.647 -0.769 1.00 95.69 96 SER A CA 1
ATOM 758 C C . SER A 1 96 ? -1.162 -0.453 -2.222 1.00 95.69 96 SER A C 1
ATOM 760 O O . SER A 1 96 ? -1.762 0.563 -2.564 1.00 95.69 96 SER A O 1
ATOM 762 N N . PHE A 1 97 ? -0.919 -1.441 -3.086 1.00 94.00 97 PHE A N 1
ATOM 763 C CA . PHE A 1 97 ? -1.287 -1.367 -4.505 1.00 94.00 97 PHE A CA 1
ATOM 764 C C . PHE A 1 97 ? -2.093 -2.593 -4.928 1.00 94.00 97 PHE A C 1
ATOM 766 O O . PHE A 1 97 ? -1.638 -3.704 -4.658 1.00 94.00 97 PHE A O 1
ATOM 773 N N . PRO A 1 98 ? -3.230 -2.435 -5.632 1.00 90.31 98 PRO A N 1
ATOM 774 C CA . PRO A 1 98 ? -3.950 -3.567 -6.208 1.00 90.31 98 PRO A CA 1
ATOM 775 C C . PRO A 1 98 ? -3.111 -4.243 -7.305 1.00 90.31 98 PRO A C 1
ATOM 777 O O . PRO A 1 98 ? -2.281 -3.591 -7.940 1.00 90.31 98 PRO A O 1
ATOM 780 N N . GLU A 1 99 ? -3.360 -5.529 -7.578 1.00 85.94 99 GLU A N 1
ATOM 781 C CA . GLU A 1 99 ? -2.639 -6.324 -8.593 1.00 85.94 99 GLU A CA 1
ATOM 782 C C . GLU A 1 99 ? -2.365 -5.614 -9.936 1.00 85.94 99 GLU A C 1
ATOM 784 O O . GLU A 1 99 ? -1.205 -5.588 -10.357 1.00 85.94 99 GLU A O 1
ATOM 789 N N . PRO A 1 100 ? -3.353 -4.977 -10.602 1.00 85.19 100 PRO A N 1
ATOM 790 C CA . PRO A 1 100 ? -3.119 -4.293 -11.877 1.00 85.19 100 PRO A CA 1
ATOM 791 C C . PRO A 1 100 ? -2.170 -3.089 -11.780 1.00 85.19 100 PRO A C 1
ATOM 793 O O . PRO A 1 100 ? -1.685 -2.614 -12.804 1.00 85.19 100 PRO A O 1
ATOM 796 N N . LEU A 1 101 ? -1.907 -2.583 -10.572 1.00 87.88 101 LEU A N 1
ATOM 797 C CA . LEU A 1 101 ? -1.045 -1.431 -10.309 1.00 87.88 101 LEU A CA 1
ATOM 798 C C . LEU A 1 101 ? 0.262 -1.815 -9.599 1.00 87.88 101 LEU A C 1
ATOM 800 O O . LEU A 1 101 ? 0.996 -0.927 -9.177 1.00 87.88 101 LEU A O 1
ATOM 804 N N . LEU A 1 102 ? 0.602 -3.106 -9.495 1.00 91.44 102 LEU A N 1
ATOM 805 C CA . LEU A 1 102 ? 1.853 -3.560 -8.867 1.00 91.44 102 LEU A CA 1
ATOM 806 C C . LEU A 1 102 ? 3.119 -3.180 -9.648 1.00 91.44 102 LEU A C 1
ATOM 808 O O . LEU A 1 102 ? 4.215 -3.230 -9.086 1.00 91.44 102 LEU A O 1
ATOM 812 N N . ILE A 1 103 ? 2.987 -2.822 -10.927 1.00 93.75 103 ILE A N 1
ATOM 813 C CA . ILE A 1 103 ? 4.095 -2.458 -11.814 1.00 93.75 103 ILE A CA 1
ATOM 814 C C . ILE A 1 103 ? 3.813 -1.089 -12.432 1.00 93.75 103 ILE A C 1
ATOM 816 O O . ILE A 1 103 ? 2.740 -0.851 -12.986 1.00 93.75 103 ILE A O 1
ATOM 820 N N . ALA A 1 104 ? 4.784 -0.183 -12.339 1.00 92.88 104 ALA A N 1
ATOM 821 C CA . ALA A 1 104 ? 4.711 1.136 -12.939 1.00 92.88 104 ALA A CA 1
ATOM 822 C C . ALA A 1 104 ? 4.777 1.057 -14.471 1.00 92.88 104 ALA A C 1
ATOM 824 O O . ALA A 1 104 ? 5.274 0.102 -15.073 1.00 92.88 104 ALA A O 1
ATOM 825 N N . LYS A 1 105 ? 4.295 2.113 -15.127 1.00 91.56 105 LYS A N 1
ATOM 826 C CA . LYS A 1 105 ? 4.376 2.237 -16.588 1.00 91.56 105 LYS A CA 1
ATOM 827 C C . LYS A 1 105 ? 5.837 2.257 -17.050 1.00 91.56 105 LYS A C 1
ATOM 829 O O . LYS A 1 105 ? 6.724 2.677 -16.313 1.00 91.56 105 LYS A O 1
ATOM 834 N N . ILE A 1 106 ? 6.080 1.863 -18.301 1.00 86.56 106 ILE A N 1
ATOM 835 C CA . ILE A 1 106 ? 7.416 1.874 -18.922 1.00 86.56 106 ILE A CA 1
ATOM 836 C C . ILE A 1 106 ? 8.125 3.211 -18.670 1.00 86.56 106 ILE A C 1
ATOM 838 O O . ILE A 1 106 ? 7.555 4.281 -18.890 1.00 86.56 106 ILE A O 1
ATOM 842 N N . ASN A 1 107 ? 9.392 3.132 -18.260 1.00 86.31 107 ASN A N 1
ATOM 843 C CA . ASN A 1 107 ? 10.276 4.261 -17.981 1.00 86.31 107 ASN A CA 1
ATOM 844 C C . ASN A 1 107 ? 9.790 5.186 -16.844 1.00 86.31 107 ASN A C 1
ATOM 846 O O . ASN A 1 107 ? 10.281 6.310 -16.731 1.00 86.31 107 ASN A O 1
ATOM 850 N N . VAL A 1 108 ? 8.877 4.716 -15.987 1.00 92.19 108 VAL A N 1
ATOM 851 C CA . VAL A 1 108 ? 8.391 5.427 -14.794 1.00 92.19 108 VAL A CA 1
ATOM 852 C C . VAL A 1 108 ? 8.893 4.724 -13.523 1.00 92.19 108 VAL A C 1
ATOM 854 O O . VAL A 1 108 ? 8.787 3.500 -13.442 1.00 92.19 108 VAL A O 1
ATOM 857 N N . PRO A 1 109 ? 9.458 5.453 -12.541 1.00 95.56 109 PRO A N 1
ATOM 858 C CA . PRO A 1 109 ? 9.782 4.897 -11.226 1.00 95.56 109 PRO A CA 1
ATOM 859 C C . PRO A 1 109 ? 8.559 4.337 -10.501 1.00 95.56 109 PRO A C 1
ATOM 861 O O . PRO A 1 109 ? 7.444 4.822 -10.686 1.00 95.56 109 PRO A O 1
ATOM 864 N N . GLY A 1 110 ? 8.782 3.325 -9.670 1.00 96.81 110 GLY A N 1
ATOM 865 C CA . GLY A 1 110 ? 7.758 2.785 -8.790 1.00 96.81 110 GLY A CA 1
ATOM 866 C C . GLY A 1 110 ? 7.387 3.767 -7.679 1.00 96.81 110 GLY A C 1
ATOM 867 O O . GLY A 1 110 ? 8.231 4.499 -7.167 1.00 96.81 110 GLY A O 1
ATOM 868 N N . LEU A 1 111 ? 6.112 3.770 -7.308 1.00 96.94 111 LEU A N 1
ATOM 869 C CA . LEU A 1 111 ? 5.566 4.513 -6.177 1.00 96.94 111 LEU A CA 1
ATOM 870 C C . LEU A 1 111 ? 5.715 3.736 -4.859 1.00 96.94 111 LEU A C 1
ATOM 872 O O . LEU A 1 111 ? 5.592 2.510 -4.831 1.00 96.94 111 LEU A O 1
ATOM 876 N N . SER A 1 112 ? 5.969 4.450 -3.762 1.00 96.50 112 SER A N 1
ATOM 877 C CA . SER A 1 112 ? 6.036 3.867 -2.413 1.00 96.50 112 SER A CA 1
ATOM 878 C C . SER A 1 112 ? 4.645 3.541 -1.869 1.00 96.50 112 SER A C 1
ATOM 880 O O . SER A 1 112 ? 3.683 4.188 -2.254 1.00 96.50 112 SER A O 1
ATOM 882 N N . GLY A 1 113 ? 4.523 2.570 -0.962 1.00 94.81 113 GLY A N 1
ATOM 883 C CA . GLY A 1 113 ? 3.239 2.061 -0.454 1.00 94.81 113 GLY A CA 1
ATOM 884 C C . GLY A 1 113 ? 2.479 2.951 0.543 1.00 94.81 113 GLY A C 1
ATOM 885 O O . GLY A 1 113 ? 1.387 2.571 0.968 1.00 94.81 113 GLY A O 1
ATOM 886 N N . GLY A 1 114 ? 3.024 4.116 0.909 1.00 94.50 114 GLY A N 1
ATOM 887 C CA . GLY A 1 114 ? 2.437 5.033 1.896 1.00 94.50 114 GLY A CA 1
ATOM 888 C C . GLY A 1 114 ? 2.516 4.520 3.340 1.00 94.50 114 GLY A C 1
ATOM 889 O O . GLY A 1 114 ? 3.171 3.515 3.628 1.00 94.50 114 GLY A O 1
ATOM 890 N N . THR A 1 115 ? 1.857 5.224 4.261 1.00 96.69 115 THR A N 1
ATOM 891 C CA . THR A 1 115 ? 1.772 4.838 5.678 1.00 96.69 115 THR A CA 1
ATOM 892 C C . THR A 1 115 ? 0.327 4.637 6.104 1.00 96.69 115 THR A C 1
ATOM 894 O O . THR A 1 115 ? -0.520 5.490 5.860 1.00 96.69 115 THR A O 1
ATOM 897 N N . ILE A 1 116 ? 0.052 3.532 6.790 1.00 98.12 116 ILE A N 1
ATOM 898 C CA . ILE A 1 116 ? -1.233 3.279 7.439 1.00 98.12 116 ILE A CA 1
ATOM 899 C C . ILE A 1 116 ? -1.025 3.361 8.943 1.00 98.12 116 ILE A C 1
ATOM 901 O O . ILE A 1 116 ? -0.170 2.667 9.492 1.00 98.12 116 ILE A O 1
ATOM 905 N N . GLN A 1 117 ? -1.824 4.181 9.608 1.00 98.38 117 GLN A N 1
ATOM 906 C CA . GLN A 1 117 ? -1.828 4.330 11.049 1.00 98.38 117 GLN A CA 1
ATOM 907 C C . GLN A 1 117 ? -3.249 4.151 11.574 1.00 98.38 117 GLN A C 1
ATOM 909 O O . GLN A 1 117 ? -4.171 4.832 11.142 1.00 98.38 117 GLN A O 1
ATOM 914 N N . ILE A 1 118 ? -3.425 3.242 12.525 1.00 98.31 118 ILE A N 1
ATOM 915 C CA . ILE A 1 118 ? -4.686 3.022 13.228 1.00 98.31 118 ILE A CA 1
ATOM 916 C C . ILE A 1 118 ? -4.421 3.259 14.706 1.00 98.31 118 ILE A C 1
ATOM 918 O O . ILE A 1 118 ? -3.583 2.583 15.304 1.00 98.31 118 ILE A O 1
ATOM 922 N N . THR A 1 119 ? -5.119 4.229 15.284 1.00 98.25 119 THR A N 1
ATOM 923 C CA . THR A 1 119 ? -5.034 4.571 16.702 1.00 98.25 119 THR A CA 1
ATOM 924 C C . THR A 1 119 ? -6.417 4.499 17.327 1.00 98.25 119 THR A C 1
ATOM 926 O O . THR A 1 119 ? -7.358 5.101 16.809 1.00 98.25 119 THR A O 1
ATOM 929 N N . GLY A 1 120 ? -6.543 3.794 18.449 1.00 96.69 120 GLY A N 1
ATOM 930 C CA . GLY A 1 120 ? -7.793 3.804 19.196 1.00 96.69 120 GLY A CA 1
ATOM 931 C C . GLY A 1 120 ? -7.744 3.160 20.567 1.00 96.69 120 GLY A C 1
ATOM 932 O O . GLY A 1 120 ? -6.670 2.849 21.077 1.00 96.69 120 GLY A O 1
ATOM 933 N N . ASN A 1 121 ? -8.906 2.987 21.191 1.00 96.81 121 ASN A N 1
ATOM 934 C CA . ASN A 1 121 ? -8.989 2.313 22.481 1.00 96.81 121 ASN A CA 1
ATOM 935 C C . ASN A 1 121 ? -9.160 0.804 22.293 1.00 96.81 121 ASN A C 1
ATOM 937 O O . ASN A 1 121 ? -8.334 0.044 22.788 1.00 96.81 121 ASN A O 1
ATOM 941 N N . ASP A 1 122 ? -10.161 0.393 21.514 1.00 96.94 122 ASP A N 1
ATOM 942 C CA . ASP A 1 122 ? -10.576 -1.003 21.366 1.00 96.94 122 ASP A CA 1
ATOM 943 C C . ASP A 1 122 ? -10.553 -1.470 19.903 1.00 96.94 122 ASP A C 1
ATOM 945 O O . ASP A 1 122 ? -10.978 -0.749 18.999 1.00 96.94 122 ASP A O 1
ATOM 949 N N . ILE A 1 123 ? -10.100 -2.705 19.661 1.00 97.62 123 ILE A N 1
ATOM 950 C CA . ILE A 1 123 ? -10.174 -3.372 18.350 1.00 97.62 123 ILE A CA 1
ATOM 951 C C . ILE A 1 123 ? -10.738 -4.788 18.455 1.00 97.62 123 ILE A C 1
ATOM 953 O O . ILE A 1 123 ? -10.382 -5.556 19.355 1.00 97.62 123 ILE A O 1
ATOM 957 N N . HIS A 1 124 ? -11.565 -5.146 17.472 1.00 97.56 124 HIS A N 1
ATOM 958 C CA . HIS A 1 124 ? -12.191 -6.457 17.347 1.00 97.56 124 HIS A CA 1
ATOM 959 C C . HIS A 1 124 ? -12.123 -6.986 15.913 1.00 97.56 124 HIS A C 1
ATOM 961 O O . HIS A 1 124 ? -12.225 -6.222 14.950 1.00 97.56 124 HIS A O 1
ATOM 967 N N . GLY A 1 125 ? -12.041 -8.312 15.764 1.00 97.00 125 GLY A N 1
ATOM 968 C CA . GLY A 1 125 ? -12.262 -8.975 14.481 1.00 97.00 125 GLY A CA 1
ATOM 969 C C . GLY A 1 125 ? -10.993 -9.382 13.731 1.00 97.00 125 GLY A C 1
ATOM 970 O O . GLY A 1 125 ? -10.050 -9.867 14.344 1.00 97.00 125 GLY A O 1
ATOM 971 N N . ASN A 1 126 ? -10.979 -9.310 12.395 1.00 96.94 126 ASN A N 1
ATOM 972 C CA . ASN A 1 126 ? -9.906 -9.921 11.590 1.00 96.94 126 ASN A CA 1
ATOM 973 C C . ASN A 1 126 ? -9.407 -8.990 10.487 1.00 96.94 126 ASN A C 1
ATOM 975 O O . ASN A 1 126 ? -10.131 -8.735 9.531 1.00 96.94 126 ASN A O 1
ATOM 979 N N . LEU A 1 127 ? -8.152 -8.553 10.580 1.00 97.50 127 LEU A N 1
ATOM 980 C CA . LEU A 1 127 ? -7.549 -7.640 9.612 1.00 97.50 127 LEU A CA 1
ATOM 981 C C . LEU A 1 127 ? -6.428 -8.314 8.816 1.00 97.50 127 LEU A C 1
ATOM 983 O O . LEU A 1 127 ? -5.529 -8.931 9.389 1.00 97.50 127 LEU A O 1
ATOM 987 N N . GLN A 1 128 ? -6.443 -8.151 7.495 1.00 97.50 128 GLN A N 1
ATOM 988 C CA . GLN A 1 128 ? -5.319 -8.515 6.633 1.00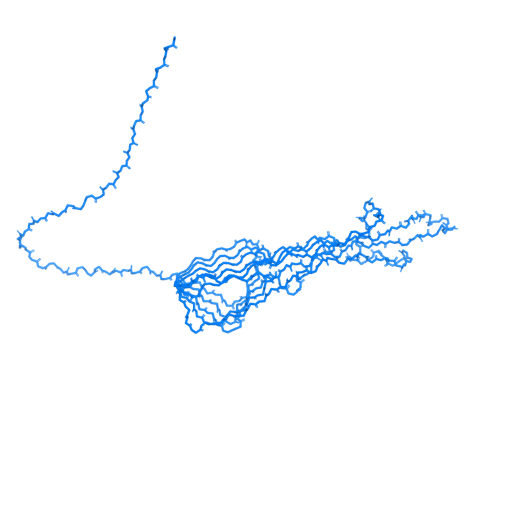 97.50 128 GLN A CA 1
ATOM 989 C C . GLN A 1 128 ? -4.647 -7.256 6.093 1.00 97.50 128 GLN A C 1
ATOM 991 O O . GLN A 1 128 ? -5.317 -6.378 5.550 1.00 97.50 128 GLN A O 1
ATOM 996 N N . VAL A 1 129 ? -3.325 -7.174 6.231 1.00 96.75 129 VAL A N 1
ATOM 997 C CA . VAL A 1 129 ? -2.528 -6.031 5.777 1.00 96.75 129 VAL A CA 1
ATOM 998 C C . VAL A 1 129 ? -1.421 -6.503 4.842 1.00 96.75 129 VAL A C 1
ATOM 1000 O O . VAL A 1 129 ? -0.556 -7.286 5.238 1.00 96.75 129 VAL A O 1
ATOM 1003 N N . PHE A 1 130 ? -1.419 -5.988 3.613 1.00 95.62 130 PHE A N 1
ATOM 1004 C CA . PHE A 1 130 ? -0.409 -6.276 2.596 1.00 95.62 130 PHE A CA 1
ATOM 1005 C C . PHE A 1 130 ? 0.330 -4.997 2.193 1.00 95.62 130 PHE A C 1
ATOM 1007 O O . PHE A 1 130 ? -0.184 -4.170 1.441 1.00 95.62 130 PHE A O 1
ATOM 1014 N N . MET A 1 131 ? 1.560 -4.852 2.680 1.00 95.19 131 MET A N 1
ATOM 1015 C CA . MET A 1 131 ? 2.410 -3.694 2.411 1.00 95.19 131 MET A CA 1
ATOM 1016 C C . MET A 1 131 ? 3.376 -4.003 1.274 1.00 95.19 131 MET A C 1
ATOM 1018 O O . MET A 1 131 ? 4.151 -4.965 1.337 1.00 95.19 131 MET A O 1
ATOM 1022 N N . ASN A 1 132 ? 3.340 -3.201 0.217 1.00 93.38 132 ASN A N 1
ATOM 1023 C CA . ASN A 1 132 ? 4.244 -3.362 -0.910 1.00 93.38 132 ASN A CA 1
ATOM 1024 C C . ASN A 1 132 ? 4.503 -2.042 -1.632 1.00 93.38 132 ASN A C 1
ATOM 1026 O O . ASN A 1 132 ? 3.636 -1.179 -1.742 1.00 93.38 132 ASN A O 1
ATOM 1030 N N . GLY A 1 133 ? 5.700 -1.932 -2.197 1.00 95.38 133 GLY A N 1
ATOM 1031 C CA . GLY A 1 133 ? 6.020 -0.881 -3.146 1.00 95.38 133 GLY A CA 1
ATOM 1032 C C . GLY A 1 133 ? 5.479 -1.255 -4.516 1.00 95.38 133 GLY A C 1
ATOM 1033 O O . GLY A 1 133 ? 5.153 -2.420 -4.785 1.00 95.38 133 GLY A O 1
ATOM 1034 N N . GLN A 1 134 ? 5.416 -0.281 -5.410 1.00 96.88 134 GLN A N 1
ATOM 1035 C CA . GLN A 1 134 ? 5.221 -0.552 -6.821 1.00 96.88 134 GLN A CA 1
ATOM 1036 C C . GLN A 1 134 ? 6.575 -0.888 -7.461 1.00 96.88 134 GLN A C 1
ATOM 1038 O O . GLN A 1 134 ? 7.580 -0.206 -7.247 1.00 96.88 134 GLN A O 1
ATOM 1043 N N . THR A 1 135 ? 6.590 -1.948 -8.265 1.00 96.75 135 THR A N 1
ATOM 1044 C CA . THR A 1 135 ? 7.727 -2.326 -9.115 1.00 96.75 135 THR A CA 1
ATOM 1045 C C . THR A 1 135 ? 7.972 -1.210 -10.120 1.00 96.75 135 THR A C 1
ATOM 1047 O O . THR A 1 135 ? 7.037 -0.757 -10.780 1.00 96.75 135 THR A O 1
ATOM 1050 N N . GLY A 1 136 ? 9.214 -0.763 -10.260 1.00 96.19 136 GLY A N 1
ATOM 1051 C CA . GLY A 1 136 ? 9.581 0.238 -11.244 1.00 96.19 136 GLY A CA 1
ATOM 1052 C C . GLY A 1 136 ? 9.344 -0.252 -12.669 1.00 96.19 136 GLY A C 1
ATOM 1053 O O . GLY A 1 136 ? 9.427 -1.442 -12.980 1.00 96.19 136 GLY A O 1
ATOM 1054 N N . GLY A 1 137 ? 9.011 0.678 -13.554 1.00 92.44 137 GLY A N 1
ATOM 1055 C CA . GLY A 1 137 ? 8.693 0.362 -14.933 1.00 92.44 137 GLY A CA 1
ATOM 1056 C C . GLY A 1 137 ? 9.904 -0.159 -15.691 1.00 92.44 137 GLY A C 1
ATOM 1057 O O . GLY A 1 137 ? 11.043 0.261 -15.455 1.00 92.44 137 GLY A O 1
ATOM 1058 N N . SER A 1 138 ? 9.656 -1.039 -16.658 1.00 90.00 138 SER A N 1
ATOM 1059 C CA . SER A 1 138 ? 10.696 -1.500 -17.575 1.00 90.00 138 SER A CA 1
ATOM 1060 C C . SER A 1 138 ? 11.334 -0.336 -18.336 1.00 90.00 138 SER A C 1
ATOM 1062 O O . SER A 1 138 ? 10.698 0.688 -18.599 1.00 90.00 138 SER A O 1
ATOM 1064 N N . GLY A 1 139 ? 12.598 -0.499 -18.713 1.00 84.88 139 GLY A N 1
ATOM 1065 C CA . GLY A 1 139 ? 13.313 0.463 -19.540 1.00 84.88 139 GLY A CA 1
ATOM 1066 C C . GLY A 1 139 ? 12.733 0.567 -20.951 1.00 84.88 139 GLY A C 1
ATOM 1067 O O . GLY A 1 139 ? 12.032 -0.325 -21.433 1.00 84.88 139 GLY A O 1
ATOM 1068 N N . LEU A 1 140 ? 13.051 1.664 -21.640 1.00 81.00 140 LEU A N 1
ATOM 1069 C CA . LEU A 1 140 ? 12.756 1.798 -23.070 1.00 81.00 140 LEU A CA 1
ATOM 1070 C C . LEU A 1 140 ? 13.581 0.789 -23.880 1.00 81.00 140 LEU A C 1
ATOM 1072 O O . LEU A 1 140 ? 14.754 0.555 -23.579 1.00 81.00 140 LEU A O 1
ATOM 1076 N N . GLY A 1 141 ? 12.966 0.206 -24.909 1.00 76.56 141 GLY A N 1
ATOM 1077 C CA . GLY A 1 141 ? 13.634 -0.733 -25.808 1.00 76.56 141 GLY A CA 1
ATOM 1078 C C . GLY A 1 141 ? 14.698 -0.078 -26.694 1.00 76.56 141 GLY A C 1
ATOM 1079 O O . GLY A 1 141 ? 14.677 1.131 -26.906 1.00 76.56 141 GLY A O 1
ATOM 1080 N N . GLY A 1 142 ? 15.614 -0.900 -27.206 1.00 74.44 142 GLY A N 1
ATOM 1081 C CA . GLY A 1 142 ? 16.665 -0.514 -28.153 1.00 74.44 142 GLY A CA 1
ATOM 1082 C C . GLY A 1 142 ? 16.449 -1.105 -29.551 1.00 74.44 142 GLY A C 1
ATOM 1083 O O . GLY A 1 142 ? 15.492 -1.847 -29.782 1.00 74.44 142 GLY A O 1
ATOM 1084 N N . TRP A 1 143 ? 17.359 -0.815 -30.482 1.00 75.50 143 TRP A N 1
ATOM 1085 C CA . TRP A 1 143 ? 17.362 -1.370 -31.842 1.00 75.50 143 TRP A CA 1
ATOM 1086 C C . TRP A 1 143 ? 18.770 -1.776 -32.286 1.00 75.50 143 TRP A C 1
ATOM 1088 O O . TRP A 1 143 ? 19.767 -1.155 -31.909 1.00 75.50 143 TRP A O 1
ATOM 1098 N N . GLU A 1 144 ? 18.846 -2.823 -33.104 1.00 71.25 144 GLU A N 1
ATOM 1099 C CA . GLU A 1 144 ? 20.095 -3.260 -33.733 1.00 71.25 144 GLU A CA 1
ATOM 1100 C C . GLU A 1 144 ? 20.512 -2.309 -34.863 1.00 71.25 144 GLU A C 1
ATOM 1102 O O . GLU A 1 144 ? 19.713 -1.520 -35.375 1.00 71.25 144 GLU A O 1
ATOM 1107 N N . GLU A 1 145 ? 21.787 -2.369 -35.245 1.00 69.31 145 GLU A N 1
ATOM 1108 C CA . GLU A 1 145 ? 22.285 -1.629 -36.400 1.00 69.31 145 GLU A CA 1
ATOM 1109 C C . GLU A 1 145 ? 21.544 -2.086 -37.658 1.00 69.31 145 GLU A C 1
ATOM 1111 O O . GLU A 1 145 ? 21.475 -3.280 -37.951 1.00 69.31 145 GLU A O 1
ATOM 1116 N N . ILE A 1 146 ? 21.003 -1.132 -38.417 1.00 66.56 146 ILE A N 1
ATOM 1117 C CA . ILE A 1 146 ? 20.430 -1.435 -39.727 1.00 66.56 146 ILE A CA 1
ATOM 1118 C C . ILE A 1 146 ? 21.527 -1.177 -40.762 1.00 66.56 146 ILE A C 1
ATOM 1120 O O . ILE A 1 146 ? 21.896 -0.011 -40.960 1.00 66.56 146 ILE A O 1
ATOM 1124 N N . PRO A 1 147 ? 22.056 -2.222 -41.430 1.00 57.69 147 PRO A N 1
ATOM 1125 C CA . PRO A 1 147 ? 23.066 -2.037 -42.457 1.00 57.69 147 PRO A CA 1
ATOM 1126 C C . PRO A 1 147 ? 22.498 -1.177 -43.585 1.00 57.69 147 PRO A C 1
ATOM 1128 O O . PRO A 1 147 ? 21.306 -1.229 -43.899 1.00 57.69 147 PRO A O 1
ATOM 1131 N N . TYR A 1 148 ? 23.365 -0.376 -44.201 1.00 56.78 148 TYR A N 1
ATOM 1132 C CA . TYR A 1 148 ? 22.991 0.510 -45.294 1.00 56.78 148 TYR A CA 1
ATOM 1133 C C . TYR A 1 148 ? 22.368 -0.299 -46.441 1.00 56.78 148 TYR A C 1
ATOM 1135 O O . TYR A 1 148 ? 23.064 -0.996 -47.180 1.00 56.78 148 TYR A O 1
ATOM 1143 N N . MET A 1 149 ? 21.046 -0.225 -46.591 1.00 54.81 149 MET A N 1
ATOM 1144 C CA . MET A 1 149 ? 20.363 -0.832 -47.724 1.00 54.81 149 MET A CA 1
ATOM 1145 C C . MET A 1 149 ? 20.334 0.173 -48.870 1.00 54.81 149 MET A C 1
ATOM 1147 O O . MET A 1 149 ? 19.789 1.268 -48.743 1.00 54.81 149 MET A O 1
ATOM 1151 N N . ASN A 1 150 ? 20.928 -0.211 -50.000 1.00 49.00 150 ASN A N 1
ATOM 1152 C CA . ASN A 1 150 ? 21.092 0.616 -51.195 1.00 49.00 150 ASN A CA 1
ATOM 115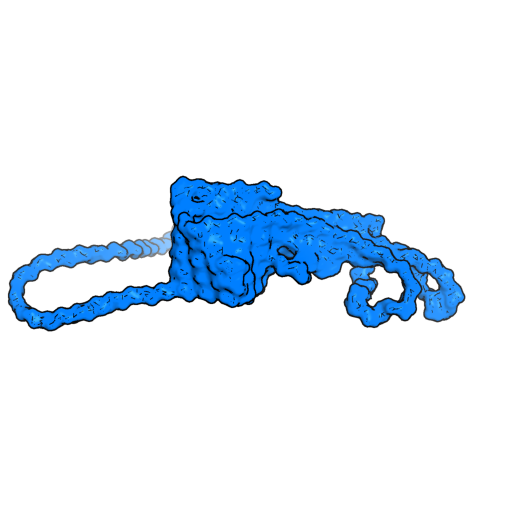3 C C . ASN A 1 150 ? 19.767 0.740 -51.984 1.00 49.00 150 ASN A C 1
ATOM 1155 O O . ASN A 1 150 ? 19.702 0.452 -53.176 1.00 49.00 150 ASN A O 1
ATOM 1159 N N . TYR A 1 151 ? 18.681 1.117 -51.302 1.00 51.59 151 TYR A N 1
ATOM 1160 C CA . TYR A 1 151 ? 17.394 1.423 -51.917 1.00 51.59 151 TYR A CA 1
ATOM 1161 C C . TYR A 1 151 ? 17.226 2.945 -52.018 1.00 51.59 151 TYR A C 1
ATOM 1163 O O . TYR A 1 151 ? 17.288 3.629 -50.994 1.00 51.59 151 TYR A O 1
ATOM 1171 N N . PRO A 1 152 ? 16.956 3.493 -53.217 1.00 51.09 152 PRO A N 1
ATOM 1172 C CA . PRO A 1 152 ? 16.929 4.938 -53.462 1.00 51.09 152 PRO A CA 1
ATOM 1173 C C . PRO A 1 152 ? 15.818 5.721 -52.729 1.00 51.09 152 PRO A C 1
ATOM 1175 O O . PRO A 1 152 ? 15.733 6.934 -52.886 1.00 51.09 152 PRO A O 1
ATOM 1178 N N . PHE A 1 153 ? 14.994 5.066 -51.904 1.00 54.72 153 PHE A N 1
ATOM 1179 C CA . PHE A 1 153 ? 13.860 5.669 -51.185 1.00 54.72 153 PHE A CA 1
ATOM 1180 C C . PHE A 1 153 ? 13.873 5.422 -49.663 1.00 54.72 153 PHE A C 1
ATOM 1182 O O . PHE A 1 153 ? 13.018 5.955 -48.962 1.00 54.72 153 PHE A O 1
ATOM 1189 N N . LEU A 1 154 ? 14.816 4.629 -49.133 1.00 49.25 154 LEU A N 1
ATOM 1190 C CA . LEU A 1 154 ? 14.850 4.220 -47.716 1.00 49.25 154 LEU A CA 1
ATOM 1191 C C . LEU A 1 154 ? 16.248 4.375 -47.094 1.00 49.25 154 LEU A C 1
ATOM 1193 O O . LEU A 1 154 ? 16.709 3.529 -46.331 1.00 49.25 154 LEU A O 1
ATOM 1197 N N . GLN A 1 155 ? 16.937 5.474 -47.408 1.00 47.16 155 GLN A N 1
ATOM 1198 C CA . GLN A 1 155 ? 18.204 5.814 -46.761 1.00 47.16 155 GLN A CA 1
ATOM 1199 C C . GLN A 1 155 ? 17.969 6.371 -45.352 1.00 47.16 155 GLN A C 1
ATOM 1201 O O . GLN A 1 155 ? 17.903 7.580 -45.148 1.00 47.16 155 GLN A O 1
ATOM 1206 N N . GLN A 1 156 ? 17.870 5.495 -44.358 1.00 56.25 156 GLN A N 1
ATOM 1207 C CA . GLN A 1 156 ? 18.115 5.885 -42.971 1.00 56.25 156 GLN A CA 1
ATOM 1208 C C . GLN A 1 156 ? 19.067 4.878 -42.339 1.00 56.25 156 GLN A C 1
ATOM 1210 O O . GLN A 1 156 ? 18.638 3.888 -41.752 1.00 56.25 156 GLN A O 1
ATOM 1215 N N . TYR A 1 157 ? 20.371 5.141 -42.459 1.00 56.44 157 TYR A N 1
ATOM 1216 C CA . TYR A 1 157 ? 21.339 4.525 -41.557 1.00 56.44 157 TYR A CA 1
ATOM 1217 C C . TYR A 1 157 ? 20.952 4.896 -40.123 1.00 56.44 157 TYR A C 1
ATOM 1219 O O . TYR A 1 157 ? 20.786 6.078 -39.805 1.00 56.44 157 TYR A O 1
ATOM 1227 N N . ARG A 1 158 ? 20.799 3.890 -39.264 1.00 61.91 158 ARG A N 1
ATOM 1228 C CA . ARG A 1 158 ? 20.647 4.082 -37.824 1.00 61.91 158 ARG A CA 1
ATOM 1229 C C . ARG A 1 158 ? 21.753 3.318 -37.127 1.00 61.91 158 ARG A C 1
ATOM 1231 O O . ARG A 1 158 ? 21.810 2.095 -37.223 1.00 61.91 158 ARG A O 1
ATOM 1238 N N . ALA A 1 159 ? 22.589 4.058 -36.403 1.00 67.06 159 ALA A N 1
ATOM 1239 C CA . ALA A 1 159 ? 23.516 3.461 -35.458 1.00 67.06 159 ALA A CA 1
ATOM 1240 C C . ALA A 1 159 ? 22.730 2.607 -34.441 1.00 67.06 159 ALA A C 1
ATOM 1242 O O . ALA A 1 159 ? 21.595 2.975 -34.099 1.00 67.06 159 ALA A O 1
ATOM 1243 N N . PRO A 1 160 ? 23.301 1.487 -33.965 1.00 74.94 160 PRO A N 1
ATOM 1244 C CA . PRO A 1 160 ? 22.652 0.642 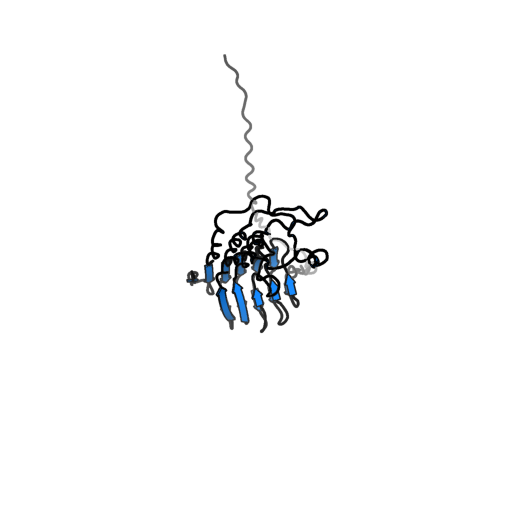-32.973 1.00 74.94 160 PRO A CA 1
ATOM 1245 C C . PRO A 1 160 ? 22.371 1.439 -31.700 1.00 74.94 160 PRO A C 1
ATOM 1247 O O . PRO A 1 160 ? 23.180 2.266 -31.271 1.00 74.94 160 PRO A O 1
ATOM 1250 N N . CYS A 1 161 ? 21.235 1.160 -31.073 1.00 75.69 161 CYS A N 1
ATOM 1251 C CA . CYS A 1 161 ? 20.843 1.778 -29.819 1.00 75.69 161 CYS A CA 1
ATOM 1252 C C . CYS A 1 161 ? 20.582 0.703 -28.781 1.00 75.69 161 CYS A C 1
ATOM 1254 O O . CYS A 1 161 ? 19.698 -0.137 -28.947 1.00 75.69 161 CYS A O 1
ATOM 1256 N N . LYS A 1 162 ? 21.355 0.722 -27.696 1.00 78.69 162 LYS A N 1
ATOM 1257 C CA . LYS A 1 162 ? 21.107 -0.187 -26.579 1.00 78.69 162 LYS A CA 1
ATOM 1258 C C . LYS A 1 162 ? 19.819 0.219 -25.846 1.00 78.69 162 LYS A C 1
ATOM 1260 O O . LYS A 1 162 ? 19.494 1.410 -25.795 1.00 78.69 162 LYS A O 1
ATOM 1265 N N . PRO A 1 163 ? 19.097 -0.752 -25.265 1.00 78.38 163 PRO A N 1
ATOM 1266 C CA . PRO A 1 163 ? 17.949 -0.455 -24.422 1.00 78.38 163 PRO A CA 1
ATOM 1267 C C . PRO A 1 163 ? 18.370 0.335 -23.181 1.00 78.38 163 PRO A C 1
ATOM 1269 O O . PRO A 1 163 ? 19.512 0.247 -22.723 1.00 78.38 163 PRO A O 1
ATOM 1272 N N . ASN A 1 164 ? 17.425 1.080 -22.615 1.00 81.31 164 ASN A N 1
ATOM 1273 C CA . ASN A 1 164 ? 17.616 1.744 -21.332 1.00 81.31 164 ASN A CA 1
ATOM 1274 C C . ASN A 1 164 ? 17.437 0.754 -20.174 1.00 81.31 164 ASN A C 1
ATOM 1276 O O . ASN A 1 164 ? 16.715 -0.243 -20.281 1.00 81.31 164 ASN A O 1
ATOM 1280 N N . GLY A 1 165 ? 18.068 1.079 -19.045 1.00 85.44 165 GLY A N 1
ATOM 1281 C CA . GLY A 1 165 ? 17.797 0.425 -17.769 1.00 85.44 165 GLY A CA 1
ATOM 1282 C C . GLY A 1 165 ? 16.340 0.595 -17.340 1.00 85.44 165 GLY A C 1
ATOM 1283 O O . GLY A 1 165 ? 15.670 1.552 -17.747 1.00 85.44 165 GLY A O 1
ATOM 1284 N N . GLY A 1 166 ? 15.855 -0.341 -16.525 1.00 89.31 166 GLY A N 1
ATOM 1285 C CA . GLY A 1 166 ? 14.578 -0.185 -15.834 1.00 89.31 166 GLY A CA 1
ATOM 1286 C C . GLY A 1 166 ? 14.615 0.954 -14.821 1.00 89.31 166 GLY A C 1
ATOM 1287 O O . GLY A 1 166 ? 15.654 1.578 -14.597 1.00 89.31 166 GLY A O 1
ATOM 1288 N N . LYS A 1 167 ? 13.468 1.248 -14.216 1.00 93.44 167 LYS A N 1
ATOM 1289 C CA . LYS A 1 167 ? 13.378 2.245 -13.149 1.00 93.44 167 LYS A CA 1
ATOM 1290 C C . LYS A 1 167 ? 13.354 1.607 -11.776 1.00 93.44 167 LYS A C 1
ATOM 1292 O O . LYS A 1 167 ? 12.904 0.475 -11.621 1.00 93.44 167 LYS A O 1
ATOM 1297 N N . ASP A 1 168 ? 13.844 2.367 -10.808 1.00 97.19 168 ASP A N 1
ATOM 1298 C CA . ASP A 1 168 ? 13.842 1.998 -9.400 1.00 97.19 168 ASP A CA 1
ATOM 1299 C C . ASP A 1 168 ? 12.413 1.795 -8.892 1.00 97.19 168 ASP A C 1
ATOM 1301 O O . ASP A 1 168 ? 11.454 2.370 -9.423 1.00 97.19 168 ASP A O 1
ATOM 1305 N N . SER A 1 169 ? 12.290 0.963 -7.867 1.00 97.12 169 SER A N 1
ATOM 1306 C CA . SER A 1 169 ? 11.014 0.636 -7.236 1.00 97.12 169 SER A CA 1
ATOM 1307 C C . SER A 1 169 ? 10.744 1.479 -6.007 1.00 97.12 169 SER A C 1
ATOM 1309 O O . SER A 1 169 ? 11.662 2.010 -5.385 1.00 97.12 169 SER A O 1
ATOM 1311 N N . GLY A 1 170 ? 9.465 1.579 -5.656 1.00 96.81 170 GLY A N 1
ATOM 1312 C CA . GLY A 1 170 ? 9.037 2.282 -4.457 1.00 96.81 170 GLY A CA 1
ATOM 1313 C C . GLY A 1 170 ? 9.242 1.465 -3.186 1.00 96.81 170 GLY A C 1
ATOM 1314 O O . GLY A 1 170 ? 9.392 0.241 -3.216 1.00 96.81 170 GLY A O 1
ATOM 1315 N N . GLU A 1 171 ? 9.216 2.157 -2.053 1.00 96.06 171 GLU A N 1
ATOM 1316 C CA . GLU A 1 171 ? 9.315 1.546 -0.728 1.00 96.06 171 GLU A CA 1
ATOM 1317 C C . GLU A 1 171 ? 8.040 0.774 -0.373 1.00 96.06 171 GLU A C 1
ATOM 1319 O O . GLU A 1 171 ? 6.950 1.109 -0.840 1.00 96.06 171 GLU A O 1
ATOM 1324 N N . SER A 1 172 ? 8.152 -0.236 0.492 1.00 93.94 172 SER A N 1
ATOM 1325 C CA . SER A 1 172 ? 7.021 -1.119 0.825 1.00 93.94 172 SER A CA 1
ATOM 1326 C C . SER A 1 172 ? 5.875 -0.433 1.576 1.00 93.94 172 SER A C 1
ATOM 1328 O O . SER A 1 172 ? 4.762 -0.951 1.594 1.00 93.94 172 SER A O 1
ATOM 1330 N N . GLY A 1 173 ? 6.132 0.742 2.152 1.00 94.06 173 GLY A N 1
ATOM 1331 C CA . GLY A 1 173 ? 5.206 1.420 3.051 1.00 94.06 173 GLY A CA 1
ATOM 1332 C C . GLY A 1 173 ? 5.218 0.822 4.457 1.00 94.06 173 GLY A C 1
ATOM 1333 O O . GLY A 1 173 ? 5.801 -0.237 4.692 1.00 94.06 173 GLY A O 1
ATOM 1334 N N . SER A 1 174 ? 4.576 1.512 5.396 1.00 96.62 174 SER A N 1
ATOM 1335 C CA . SER A 1 174 ? 4.597 1.148 6.817 1.00 96.62 174 SER A CA 1
ATOM 1336 C C . SER A 1 174 ? 3.194 1.033 7.405 1.00 96.62 174 SER A C 1
ATOM 1338 O O . SER A 1 174 ? 2.279 1.743 6.991 1.00 96.62 174 SER A O 1
ATOM 1340 N N . PHE A 1 175 ? 3.028 0.140 8.377 1.00 97.75 175 PHE A N 1
ATOM 1341 C CA . PHE A 1 175 ? 1.773 -0.085 9.088 1.00 97.75 175 PHE A CA 1
ATOM 1342 C C . PHE A 1 175 ? 1.979 0.069 10.595 1.00 97.75 175 PHE A C 1
ATOM 1344 O O . PHE A 1 175 ? 2.825 -0.601 11.186 1.00 97.75 175 PHE A O 1
ATOM 1351 N N . PHE A 1 176 ? 1.175 0.919 11.221 1.00 97.88 176 PHE A N 1
ATOM 1352 C CA . PHE A 1 176 ? 1.204 1.185 12.651 1.00 97.88 176 PHE A CA 1
ATOM 1353 C C . PHE A 1 176 ? -0.187 0.953 13.232 1.00 97.88 176 PHE A C 1
ATOM 1355 O O . PHE A 1 176 ? -1.140 1.633 12.863 1.00 97.88 176 PHE A O 1
ATOM 1362 N N . LEU A 1 177 ? -0.302 0.014 14.164 1.00 98.00 177 LEU A N 1
ATOM 1363 C CA . LEU A 1 177 ? -1.509 -0.205 14.951 1.00 98.00 177 LEU A CA 1
ATOM 1364 C C . LEU A 1 177 ? -1.198 0.100 16.410 1.00 98.00 177 LEU A C 1
ATOM 1366 O O . LEU A 1 177 ? -0.306 -0.514 16.995 1.00 98.00 177 LEU A O 1
ATOM 1370 N N . ASN A 1 178 ? -1.931 1.042 16.987 1.00 97.75 178 ASN A N 1
ATOM 1371 C CA . ASN A 1 178 ? -1.794 1.447 18.373 1.00 97.75 178 ASN A CA 1
ATOM 1372 C C . ASN A 1 178 ? -3.163 1.477 19.048 1.00 97.75 178 ASN A C 1
ATOM 1374 O O . ASN A 1 178 ? -3.909 2.445 18.915 1.00 97.75 178 ASN A O 1
ATOM 1378 N N . VAL A 1 179 ? -3.477 0.409 19.773 1.00 96.94 179 VAL A N 1
ATOM 1379 C CA . VAL A 1 179 ? -4.710 0.299 20.550 1.00 96.94 179 VAL A CA 1
ATOM 1380 C C . VAL A 1 179 ? -4.422 -0.059 22.000 1.00 96.94 179 VAL A C 1
ATOM 1382 O O . VAL A 1 179 ? -3.437 -0.736 22.311 1.00 96.94 179 VAL A O 1
ATOM 1385 N N . ASN A 1 180 ? -5.289 0.404 22.895 1.00 96.62 180 ASN A N 1
ATOM 1386 C CA . ASN A 1 180 ? -5.168 0.143 24.329 1.00 96.62 180 ASN A CA 1
ATOM 1387 C C . ASN A 1 180 ? -5.690 -1.241 24.716 1.00 96.62 180 ASN A C 1
ATOM 1389 O O . ASN A 1 180 ? -5.272 -1.794 25.731 1.00 96.62 180 ASN A O 1
ATOM 1393 N N . GLN A 1 181 ? -6.583 -1.820 23.921 1.00 95.25 181 GLN A N 1
ATOM 1394 C CA . GLN A 1 181 ? -7.148 -3.127 24.178 1.00 95.25 181 GLN A CA 1
ATOM 1395 C C . GLN A 1 181 ? -7.546 -3.816 22.870 1.00 95.25 181 GLN A C 1
ATOM 1397 O O . GLN A 1 181 ? -8.037 -3.205 21.922 1.00 95.25 181 GLN A O 1
ATOM 1402 N N . SER A 1 182 ? -7.336 -5.128 22.828 1.00 93.56 182 SER A N 1
ATOM 1403 C CA . SER A 1 182 ? -7.788 -6.000 21.749 1.00 93.56 182 SER A CA 1
ATOM 1404 C C . SER A 1 182 ? -8.589 -7.156 22.339 1.00 93.56 182 SER A C 1
ATOM 1406 O O . SER A 1 182 ? -8.163 -7.788 23.308 1.00 93.56 182 SER A O 1
ATOM 1408 N N . GLN A 1 183 ? -9.774 -7.418 21.789 1.00 90.44 183 GLN A N 1
ATOM 1409 C CA . GLN A 1 183 ? -10.604 -8.557 22.187 1.00 90.44 183 GLN A CA 1
ATOM 1410 C C . GLN A 1 183 ? -11.059 -9.291 20.931 1.00 90.44 183 GLN A C 1
ATOM 1412 O O . GLN A 1 183 ? -11.616 -8.676 20.022 1.00 90.44 183 GLN A O 1
ATOM 1417 N N . ASP A 1 184 ? -10.813 -10.601 20.872 1.00 91.44 184 ASP A N 1
ATOM 1418 C CA . ASP A 1 184 ? -11.131 -11.438 19.707 1.00 91.44 184 ASP A CA 1
ATOM 1419 C C . ASP A 1 184 ? -10.577 -10.874 18.385 1.00 91.44 184 ASP A C 1
ATOM 1421 O O . ASP A 1 184 ? -11.188 -10.995 17.320 1.00 91.44 184 ASP A O 1
ATOM 1425 N N . PHE A 1 185 ? -9.411 -10.227 18.462 1.00 96.19 185 PHE A N 1
ATOM 1426 C CA . PHE A 1 185 ? -8.733 -9.636 17.319 1.00 96.19 185 PHE A CA 1
ATOM 1427 C C . PHE A 1 185 ? -7.641 -10.561 16.782 1.00 96.19 185 PHE A C 1
ATOM 1429 O O . PHE A 1 185 ? -6.807 -11.068 17.535 1.00 96.19 185 PHE A O 1
ATOM 1436 N N . SER A 1 186 ? -7.608 -10.733 15.464 1.00 95.62 186 SER A N 1
ATOM 1437 C CA . SER A 1 186 ? -6.495 -11.346 14.754 1.00 95.62 186 SER A CA 1
ATOM 1438 C C . SER A 1 186 ? -6.031 -10.452 13.609 1.00 95.62 186 SER A C 1
ATOM 1440 O O . SER A 1 186 ? -6.825 -9.787 12.939 1.00 95.62 186 SER A O 1
ATOM 1442 N N . ILE A 1 187 ? -4.721 -10.444 13.381 1.00 95.62 187 ILE A N 1
ATOM 1443 C CA . ILE A 1 187 ? -4.108 -9.717 12.278 1.00 95.62 187 ILE A CA 1
ATOM 1444 C C . ILE A 1 187 ? -3.163 -10.633 11.513 1.00 95.62 187 ILE A C 1
ATOM 1446 O O . ILE A 1 187 ? -2.394 -11.391 12.106 1.00 95.62 187 ILE A O 1
ATOM 1450 N N . SER A 1 188 ? -3.221 -10.553 10.188 1.00 95.75 188 SER A N 1
ATOM 1451 C CA . SER A 1 188 ? -2.233 -11.143 9.293 1.00 95.75 188 SER A CA 1
ATOM 1452 C C . SER A 1 188 ? -1.554 -10.024 8.526 1.00 95.75 188 SER A C 1
ATOM 1454 O O . SER A 1 188 ? -2.213 -9.242 7.842 1.00 95.75 188 SER A O 1
ATOM 1456 N N . THR A 1 189 ? -0.238 -9.931 8.665 1.00 94.19 189 THR A N 1
ATOM 1457 C CA . THR A 1 189 ? 0.576 -8.928 7.991 1.00 94.19 189 THR A CA 1
ATOM 1458 C C . THR A 1 189 ? 1.521 -9.600 7.005 1.00 94.19 189 THR A C 1
ATOM 1460 O O . THR A 1 189 ? 2.050 -10.683 7.251 1.00 94.19 189 THR A O 1
ATOM 1463 N N . SER A 1 190 ? 1.737 -8.957 5.863 1.00 92.69 190 SER A N 1
ATOM 1464 C CA . SER A 1 190 ? 2.727 -9.374 4.876 1.00 92.69 190 SER A CA 1
ATOM 1465 C C . SER A 1 190 ? 3.377 -8.143 4.269 1.00 92.69 190 SER A C 1
ATOM 1467 O O . SER A 1 190 ? 2.686 -7.213 3.853 1.00 92.69 190 SER A O 1
ATOM 1469 N N . MET A 1 191 ? 4.703 -8.164 4.162 1.00 93.62 191 MET A N 1
ATOM 1470 C CA . MET A 1 191 ? 5.475 -7.130 3.484 1.00 93.62 191 MET A CA 1
ATOM 1471 C C . MET A 1 191 ? 6.264 -7.736 2.329 1.00 93.62 191 MET A C 1
ATOM 1473 O O . MET A 1 191 ? 6.927 -8.760 2.492 1.00 93.62 191 MET A O 1
ATOM 1477 N N . LYS A 1 192 ? 6.203 -7.104 1.154 1.00 92.06 192 LYS A N 1
ATOM 1478 C CA . LYS A 1 192 ? 6.972 -7.533 -0.018 1.00 92.06 192 LYS A CA 1
ATOM 1479 C C . LYS A 1 192 ? 7.754 -6.374 -0.615 1.00 92.06 192 LYS A C 1
ATOM 1481 O O . LYS A 1 192 ? 7.175 -5.395 -1.083 1.00 92.06 192 LYS A O 1
ATOM 1486 N N . ILE A 1 193 ? 9.069 -6.561 -0.693 1.00 93.81 193 ILE A N 1
ATOM 1487 C CA . ILE A 1 193 ? 9.970 -5.633 -1.373 1.00 93.81 193 ILE A CA 1
ATOM 1488 C C . ILE A 1 193 ? 9.753 -5.749 -2.882 1.00 93.81 193 ILE A C 1
ATOM 1490 O O . ILE A 1 193 ? 9.866 -6.831 -3.467 1.00 93.81 193 ILE A O 1
ATOM 1494 N N . ALA A 1 194 ? 9.438 -4.622 -3.517 1.00 94.31 194 ALA A N 1
ATOM 1495 C CA . ALA A 1 194 ? 9.258 -4.562 -4.957 1.00 94.31 194 ALA A CA 1
ATOM 1496 C C . ALA A 1 194 ? 10.620 -4.656 -5.674 1.00 94.31 194 ALA A C 1
ATOM 1498 O O . ALA A 1 194 ? 11.532 -3.883 -5.357 1.00 94.31 194 ALA A O 1
ATOM 1499 N N . PRO A 1 195 ? 10.793 -5.577 -6.642 1.00 94.69 195 PRO A N 1
ATOM 1500 C CA . PRO A 1 195 ? 12.026 -5.664 -7.420 1.00 94.69 195 PRO A CA 1
ATOM 1501 C C . PRO A 1 195 ? 12.149 -4.452 -8.341 1.00 94.69 195 PRO A C 1
ATOM 1503 O O . PRO A 1 195 ? 11.128 -3.892 -8.716 1.00 94.69 195 PRO A O 1
ATOM 1506 N N . GLY A 1 196 ? 13.362 -4.053 -8.726 1.00 94.81 196 GLY A N 1
ATOM 1507 C CA . GLY A 1 196 ? 13.566 -3.005 -9.734 1.00 94.81 196 GLY A CA 1
ATOM 1508 C C . GLY A 1 196 ? 12.982 -3.376 -11.106 1.00 94.81 196 GLY A C 1
ATOM 1509 O O . GLY A 1 196 ? 12.805 -4.556 -11.421 1.00 94.81 196 GLY A O 1
ATOM 1510 N N . GLY A 1 197 ? 12.711 -2.373 -11.940 1.00 93.38 197 GLY A N 1
ATOM 1511 C CA . GLY A 1 197 ? 12.244 -2.579 -13.309 1.00 93.38 197 GLY A CA 1
ATOM 1512 C C . GLY A 1 197 ? 13.259 -3.308 -14.194 1.00 93.38 197 GLY A C 1
ATOM 1513 O O . GLY A 1 197 ? 14.475 -3.158 -14.051 1.00 93.38 197 GLY A O 1
ATOM 1514 N N . SER A 1 198 ? 12.763 -4.082 -15.159 1.00 90.88 198 SER A N 1
ATOM 1515 C CA . SER A 1 198 ? 13.617 -4.796 -16.112 1.00 90.88 198 SER A CA 1
ATOM 1516 C C . SER A 1 198 ? 14.271 -3.849 -17.123 1.00 90.88 198 SER A C 1
ATOM 1518 O O . SER A 1 198 ? 13.726 -2.797 -17.465 1.00 90.88 198 SER A O 1
ATOM 1520 N N . VAL A 1 199 ? 15.413 -4.253 -17.679 1.00 86.81 199 VAL A N 1
ATOM 1521 C CA . VAL A 1 199 ? 15.991 -3.599 -18.864 1.00 86.81 199 VAL A CA 1
ATOM 1522 C C . VAL A 1 199 ? 15.003 -3.702 -20.036 1.00 86.81 199 VAL A C 1
ATOM 1524 O O . VAL A 1 199 ? 14.249 -4.674 -20.133 1.00 86.81 199 VAL A O 1
ATOM 1527 N N . GLY A 1 200 ? 14.975 -2.687 -20.904 1.00 80.81 200 GLY A N 1
ATOM 1528 C CA . GLY A 1 200 ? 14.168 -2.720 -22.125 1.00 80.81 200 GLY A CA 1
ATOM 1529 C C . GLY A 1 200 ? 14.638 -3.795 -23.114 1.00 80.81 200 GLY A C 1
ATOM 1530 O O . GLY A 1 200 ? 15.801 -4.193 -23.123 1.00 80.81 200 GLY A O 1
ATOM 1531 N N . ASN A 1 201 ? 13.744 -4.257 -23.987 1.00 78.25 201 ASN A N 1
ATOM 1532 C CA . ASN A 1 201 ? 14.081 -5.272 -24.990 1.00 78.25 201 ASN A CA 1
ATOM 1533 C C . ASN A 1 201 ? 14.744 -4.659 -26.233 1.00 78.25 201 ASN A C 1
ATOM 1535 O O . ASN A 1 201 ? 14.458 -3.520 -26.604 1.00 78.25 201 ASN A O 1
ATOM 1539 N N . ILE A 1 202 ? 15.594 -5.432 -26.912 1.00 72.56 202 ILE A N 1
ATOM 1540 C CA . ILE A 1 202 ? 16.065 -5.102 -28.263 1.00 72.56 202 ILE A CA 1
ATOM 1541 C C . ILE A 1 202 ? 14.988 -5.542 -29.255 1.00 72.56 202 ILE A C 1
ATOM 1543 O O . ILE A 1 202 ? 14.557 -6.693 -29.236 1.00 72.56 202 ILE A O 1
ATOM 1547 N N . LEU A 1 203 ? 14.545 -4.631 -30.118 1.00 67.19 203 LEU A N 1
ATOM 1548 C CA . LEU A 1 203 ? 13.570 -4.947 -31.156 1.00 67.19 203 LEU A CA 1
ATOM 1549 C C . LEU A 1 203 ? 14.288 -5.495 -32.396 1.00 67.19 203 LEU A C 1
ATOM 1551 O O . LEU A 1 203 ? 14.994 -4.758 -33.084 1.00 67.19 203 LEU A O 1
ATOM 1555 N N . GLN A 1 204 ? 14.087 -6.782 -32.690 1.00 57.50 204 GLN A N 1
ATOM 1556 C CA . GLN A 1 204 ? 14.519 -7.416 -33.938 1.00 57.50 204 GLN A CA 1
ATOM 1557 C C . GLN A 1 204 ? 13.385 -7.324 -34.965 1.00 57.50 204 GLN A C 1
ATOM 1559 O O . GLN A 1 204 ? 12.395 -8.046 -34.867 1.00 57.50 204 GLN A O 1
ATOM 1564 N N . GLY A 1 205 ? 13.483 -6.416 -35.941 1.00 53.69 205 GLY A N 1
ATOM 1565 C CA . GLY A 1 205 ? 12.466 -6.331 -36.991 1.00 53.69 205 GLY A CA 1
ATOM 1566 C C . GLY A 1 205 ? 12.573 -5.136 -37.935 1.00 53.69 205 GLY A C 1
ATOM 1567 O O . GLY A 1 205 ? 12.788 -3.998 -37.525 1.00 53.69 205 GLY A O 1
ATOM 1568 N N . SER A 1 206 ? 12.362 -5.417 -39.222 1.00 47.38 206 SER A N 1
ATOM 1569 C CA . SER A 1 206 ? 12.134 -4.444 -40.294 1.00 47.38 206 SER A CA 1
ATOM 1570 C C . SER A 1 206 ? 10.983 -3.485 -39.944 1.00 47.38 206 SER A C 1
ATOM 1572 O O . SER A 1 206 ? 9.899 -3.911 -39.548 1.00 47.38 206 SER A O 1
ATOM 1574 N N . LEU A 1 207 ? 11.217 -2.185 -40.146 1.00 49.69 207 LEU A N 1
ATOM 1575 C CA . LEU A 1 207 ? 10.353 -1.031 -39.841 1.00 49.69 207 LEU A CA 1
ATOM 1576 C C . LEU A 1 207 ? 8.916 -1.060 -40.413 1.00 49.69 207 LEU A C 1
ATOM 1578 O O . LEU A 1 207 ? 8.146 -0.140 -40.143 1.00 49.69 207 LEU A O 1
ATOM 1582 N N . ILE A 1 208 ? 8.529 -2.067 -41.198 1.00 44.72 208 ILE A N 1
ATOM 1583 C CA . ILE A 1 208 ? 7.275 -2.058 -41.970 1.00 44.72 208 ILE A CA 1
ATOM 1584 C C . ILE A 1 208 ? 6.031 -2.324 -41.094 1.00 44.72 208 ILE A C 1
ATOM 1586 O O . ILE A 1 208 ? 4.928 -1.955 -41.483 1.00 44.72 208 ILE A O 1
ATOM 1590 N N . PHE A 1 209 ? 6.180 -2.864 -39.879 1.00 42.53 209 PHE A N 1
ATOM 1591 C CA . PHE A 1 209 ? 5.033 -3.260 -39.039 1.00 42.53 209 PHE A CA 1
ATOM 1592 C C . PHE A 1 209 ? 4.801 -2.411 -37.776 1.00 42.53 209 PHE A C 1
ATOM 1594 O O . PHE A 1 209 ? 3.891 -2.700 -37.006 1.00 42.53 209 PHE A O 1
ATOM 1601 N N . LEU A 1 210 ? 5.579 -1.348 -37.546 1.00 46.56 210 LEU A N 1
ATOM 1602 C CA . LEU A 1 210 ? 5.621 -0.660 -36.241 1.00 46.56 210 LEU A CA 1
ATOM 1603 C C . LEU A 1 210 ? 4.802 0.641 -36.150 1.00 46.56 210 LEU A C 1
ATOM 1605 O O . LEU A 1 210 ? 4.914 1.363 -35.164 1.00 46.56 210 LEU A O 1
ATOM 1609 N N . GLN A 1 211 ? 3.994 0.985 -37.157 1.00 42.16 211 GLN A N 1
ATOM 1610 C CA . GLN A 1 211 ? 3.298 2.281 -37.171 1.00 42.16 211 GLN A CA 1
ATOM 1611 C C . GLN A 1 211 ? 2.034 2.362 -36.295 1.00 42.16 211 GLN A C 1
ATOM 1613 O O . GLN A 1 211 ? 1.646 3.479 -35.963 1.00 42.16 211 GLN A O 1
ATOM 1618 N N . ASN A 1 212 ? 1.423 1.242 -35.878 1.00 39.75 212 ASN A N 1
ATOM 1619 C CA . ASN A 1 212 ? 0.029 1.259 -35.395 1.00 39.75 212 ASN A CA 1
ATOM 1620 C C . ASN A 1 212 ? -0.255 0.614 -34.024 1.00 39.75 212 ASN A C 1
ATOM 1622 O O . ASN A 1 212 ? -1.422 0.439 -33.688 1.00 39.75 212 ASN A O 1
ATOM 1626 N N . SER A 1 213 ? 0.745 0.282 -33.204 1.00 41.19 213 SER A N 1
ATOM 1627 C CA . SER A 1 213 ? 0.487 -0.130 -31.812 1.00 41.19 213 SER A CA 1
ATOM 1628 C C . SER A 1 213 ? 0.849 1.003 -30.857 1.00 41.19 213 SER A C 1
ATOM 1630 O O . SER A 1 213 ? 2.017 1.398 -30.783 1.00 41.19 213 SER A O 1
ATOM 1632 N N . GLU A 1 214 ? -0.133 1.497 -30.103 1.00 43.62 214 GLU A N 1
ATOM 1633 C CA . GLU A 1 214 ? 0.045 2.518 -29.058 1.00 43.62 214 GLU A CA 1
ATOM 1634 C C . GLU A 1 214 ? 1.099 2.133 -27.996 1.00 43.62 214 GLU A C 1
ATOM 1636 O O . GLU A 1 214 ? 1.643 3.005 -27.316 1.00 43.62 214 GLU A O 1
ATOM 1641 N N . ASP A 1 215 ? 1.467 0.851 -27.927 1.00 42.59 215 ASP A N 1
ATOM 1642 C CA . ASP A 1 215 ? 2.445 0.281 -26.996 1.00 42.59 215 ASP A CA 1
ATOM 1643 C C . ASP A 1 215 ? 3.913 0.616 -27.293 1.00 42.59 215 ASP A C 1
ATOM 1645 O O . ASP A 1 215 ? 4.774 0.459 -26.427 1.00 42.59 215 ASP A O 1
ATOM 1649 N N . TYR A 1 216 ? 4.238 1.134 -28.480 1.00 48.41 216 TYR A N 1
ATOM 1650 C CA . TYR A 1 216 ? 5.628 1.389 -28.859 1.00 48.41 216 TYR A CA 1
ATOM 1651 C C . TYR A 1 216 ? 5.875 2.871 -29.130 1.00 48.41 216 TYR A C 1
ATOM 1653 O O . TYR A 1 216 ? 6.021 3.326 -30.266 1.00 48.41 216 TYR A O 1
ATOM 1661 N N . LYS A 1 217 ? 6.030 3.646 -28.048 1.00 45.91 217 LYS A N 1
ATOM 1662 C CA . LYS A 1 217 ? 6.687 4.966 -28.081 1.00 45.91 217 LYS A CA 1
ATOM 1663 C C . LYS A 1 217 ? 8.191 4.815 -28.386 1.00 45.91 217 LYS A C 1
ATOM 1665 O O . LYS A 1 217 ? 9.040 5.207 -27.598 1.00 45.91 217 LYS A O 1
ATOM 1670 N N . ILE A 1 218 ? 8.523 4.309 -29.577 1.00 50.38 218 ILE A N 1
ATOM 1671 C CA . ILE A 1 218 ? 9.875 4.286 -30.177 1.00 50.38 218 ILE A CA 1
ATOM 1672 C C . ILE A 1 218 ? 10.379 5.720 -30.460 1.00 50.38 218 ILE A C 1
ATOM 1674 O O . ILE A 1 218 ? 11.554 5.952 -30.720 1.00 50.38 218 ILE A O 1
ATOM 1678 N N . LYS A 1 219 ? 9.499 6.727 -30.381 1.00 45.44 219 LYS A N 1
ATOM 1679 C CA . LYS A 1 219 ? 9.787 8.118 -30.762 1.00 45.44 219 LYS A CA 1
ATOM 1680 C C . LYS A 1 219 ? 10.570 8.957 -29.733 1.00 45.44 219 LYS A C 1
ATOM 1682 O O . LYS A 1 219 ? 10.712 10.151 -29.966 1.00 45.44 219 LYS A O 1
ATOM 1687 N N . LEU A 1 220 ? 11.056 8.412 -28.612 1.00 47.22 220 LEU A N 1
ATOM 1688 C CA . LEU A 1 220 ? 11.555 9.240 -27.495 1.00 47.22 220 LEU A CA 1
ATOM 1689 C C . LEU A 1 220 ? 12.803 8.698 -26.770 1.00 47.22 220 LEU A C 1
ATOM 1691 O O . LEU A 1 220 ? 12.922 8.890 -25.563 1.00 47.22 220 LEU A O 1
ATOM 1695 N N . GLN A 1 221 ? 13.750 8.045 -27.450 1.00 54.50 221 GLN A N 1
ATOM 1696 C CA . GLN A 1 221 ? 15.080 7.836 -26.855 1.00 54.50 221 GLN A CA 1
ATOM 1697 C C . GLN A 1 221 ? 16.007 8.983 -27.320 1.00 54.50 221 GLN A C 1
ATOM 1699 O O . GLN A 1 221 ? 16.492 8.936 -28.448 1.00 54.50 221 GLN A O 1
ATOM 1704 N N . PRO A 1 222 ? 16.203 10.060 -26.522 1.00 53.28 222 PRO A N 1
ATOM 1705 C CA . PRO A 1 222 ? 16.990 11.229 -26.938 1.00 53.28 222 PRO A CA 1
ATOM 1706 C C . PRO A 1 222 ? 18.487 10.922 -27.078 1.00 53.28 222 PRO A C 1
ATOM 1708 O O . PRO A 1 222 ? 19.187 11.605 -27.820 1.00 53.28 222 PRO A O 1
ATOM 1711 N N . THR A 1 223 ? 18.976 9.890 -26.390 1.00 58.03 223 THR A N 1
ATOM 1712 C CA . THR A 1 223 ? 20.365 9.432 -26.435 1.00 58.03 223 THR A CA 1
ATOM 1713 C C . THR A 1 223 ? 20.422 7.919 -26.246 1.00 58.03 223 THR A C 1
ATOM 1715 O O . THR A 1 223 ? 19.787 7.361 -25.351 1.00 58.03 223 THR A O 1
ATOM 1718 N N . CYS A 1 224 ? 21.198 7.243 -27.092 1.00 65.00 224 CYS A N 1
ATOM 1719 C CA . CYS A 1 224 ? 21.499 5.825 -26.924 1.00 65.00 224 CYS A CA 1
ATOM 1720 C C . CYS A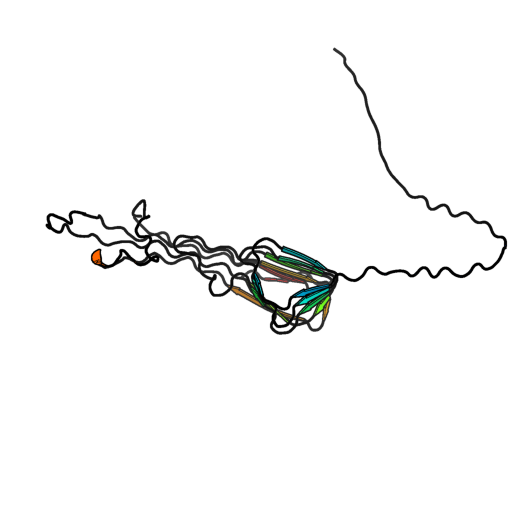 1 224 ? 22.497 5.659 -25.778 1.00 65.00 224 CYS A C 1
ATOM 1722 O O . CYS A 1 224 ? 23.617 6.168 -25.851 1.00 65.00 224 CYS A O 1
ATOM 1724 N N . MET A 1 225 ? 22.089 4.984 -24.702 1.00 61.47 225 MET A N 1
ATOM 1725 C CA . MET A 1 225 ? 22.957 4.779 -23.542 1.00 61.47 225 MET A CA 1
ATOM 1726 C C . MET A 1 225 ? 24.001 3.698 -23.827 1.00 61.47 225 MET A C 1
ATOM 1728 O O . MET A 1 225 ? 23.700 2.657 -24.405 1.00 61.47 225 MET A O 1
ATOM 1732 N N . ALA A 1 226 ? 25.243 3.921 -23.393 1.00 57.88 226 ALA A N 1
ATOM 1733 C CA . ALA A 1 226 ? 26.324 2.959 -23.599 1.00 57.88 226 ALA A CA 1
ATOM 1734 C C . ALA A 1 226 ? 26.160 1.692 -22.741 1.00 57.88 226 ALA A C 1
ATOM 1736 O O . ALA A 1 226 ? 26.570 0.625 -23.192 1.00 57.88 226 ALA A O 1
ATOM 1737 N N . ASN A 1 227 ? 25.538 1.792 -21.557 1.00 70.50 227 ASN A N 1
ATOM 1738 C CA . ASN A 1 227 ? 25.245 0.680 -20.648 1.00 70.50 227 ASN A CA 1
ATOM 1739 C C . ASN A 1 227 ? 23.920 0.945 -19.901 1.00 70.50 227 ASN A C 1
ATOM 1741 O O . ASN A 1 227 ? 23.794 2.016 -19.306 1.00 70.50 227 ASN A O 1
ATOM 1745 N N . PRO A 1 228 ? 22.942 0.019 -19.917 1.00 73.81 228 PRO A N 1
ATOM 1746 C CA . PRO A 1 228 ? 21.730 0.159 -19.117 1.00 73.81 228 PRO A CA 1
ATOM 1747 C C . PRO A 1 228 ? 22.056 0.005 -17.628 1.00 73.81 228 PRO A C 1
ATOM 1749 O O . PRO A 1 228 ? 22.703 -0.962 -17.225 1.00 73.81 228 PRO A O 1
ATOM 1752 N N . GLU A 1 229 ? 21.600 0.952 -16.812 1.00 80.56 229 GLU A N 1
ATOM 1753 C CA . GLU A 1 229 ? 21.703 0.851 -15.357 1.00 80.56 229 GLU A CA 1
ATOM 1754 C C . GLU A 1 229 ? 20.746 -0.222 -14.822 1.00 80.56 229 GLU A C 1
ATOM 1756 O O . GLU A 1 229 ? 19.631 -0.398 -15.322 1.00 80.56 229 GLU A O 1
ATOM 1761 N N . VAL A 1 230 ? 21.193 -0.959 -13.805 1.00 86.19 230 VAL A N 1
ATOM 1762 C CA . VAL A 1 230 ? 20.344 -1.916 -13.094 1.00 86.19 230 VAL A CA 1
ATOM 1763 C C . VAL A 1 230 ? 19.467 -1.134 -12.125 1.00 86.19 230 VAL A C 1
ATOM 1765 O O . VAL A 1 230 ? 19.984 -0.424 -11.263 1.00 86.19 230 VAL A O 1
ATOM 1768 N N . ALA A 1 231 ? 18.152 -1.280 -12.268 1.00 92.81 231 ALA A N 1
ATOM 1769 C CA . ALA A 1 231 ? 17.187 -0.678 -11.363 1.00 92.81 231 ALA A CA 1
ATOM 1770 C C . ALA A 1 231 ? 17.347 -1.216 -9.940 1.00 92.81 231 ALA A C 1
ATOM 1772 O O . ALA A 1 231 ? 17.544 -2.418 -9.728 1.00 92.81 231 ALA A O 1
ATOM 1773 N N . LYS A 1 232 ? 17.208 -0.331 -8.959 1.00 96.12 232 LYS A N 1
ATOM 1774 C CA . LYS A 1 232 ? 17.272 -0.699 -7.549 1.00 96.12 232 LYS A CA 1
ATOM 1775 C C . LYS A 1 232 ? 15.930 -1.264 -7.079 1.00 96.12 232 LYS A C 1
ATOM 1777 O O . LYS A 1 232 ? 14.878 -0.741 -7.462 1.00 96.12 232 LYS A O 1
ATOM 1782 N N . PRO A 1 233 ? 15.946 -2.321 -6.248 1.00 96.19 233 PRO A N 1
ATOM 1783 C CA . PRO A 1 233 ? 14.750 -2.731 -5.530 1.00 96.19 233 PRO A CA 1
ATOM 1784 C C . PRO A 1 233 ? 14.320 -1.632 -4.553 1.00 96.19 233 PRO A C 1
ATOM 1786 O O . PRO A 1 233 ? 15.120 -0.772 -4.176 1.00 96.19 233 PRO A O 1
ATOM 1789 N N . GLY A 1 234 ? 13.057 -1.688 -4.138 1.00 94.56 234 GLY A N 1
ATOM 1790 C CA . GLY A 1 234 ? 12.549 -0.839 -3.069 1.00 94.56 234 GLY A CA 1
ATOM 1791 C C . GLY A 1 234 ? 13.204 -1.159 -1.725 1.00 94.56 234 GLY A C 1
ATOM 1792 O O . GLY A 1 234 ? 13.938 -2.140 -1.578 1.00 94.56 234 GLY A O 1
ATOM 1793 N N . SER A 1 235 ? 12.899 -0.346 -0.723 1.00 94.56 235 SER A N 1
ATOM 1794 C CA . SER A 1 235 ? 13.242 -0.622 0.670 1.00 94.56 235 SER A CA 1
ATOM 1795 C C . SER A 1 235 ? 12.063 -1.282 1.410 1.00 94.56 235 SER A C 1
ATOM 1797 O O . SER A 1 235 ? 10.888 -1.080 1.058 1.00 94.56 235 SER A O 1
ATOM 1799 N N . PRO A 1 236 ? 12.351 -2.112 2.422 1.00 94.00 236 PRO A N 1
ATOM 1800 C CA . PRO A 1 236 ? 11.347 -2.561 3.376 1.00 94.00 236 PRO A CA 1
ATOM 1801 C C . PRO A 1 236 ? 10.884 -1.380 4.237 1.00 94.00 236 PRO A C 1
ATOM 1803 O O . PRO A 1 236 ? 11.669 -0.491 4.567 1.00 94.00 236 PRO A O 1
ATOM 1806 N N . GLY A 1 237 ? 9.601 -1.371 4.587 1.00 93.38 237 GLY A N 1
ATOM 1807 C CA . GLY A 1 237 ? 9.061 -0.454 5.585 1.00 93.38 237 GLY A CA 1
ATOM 1808 C C . GLY A 1 237 ? 9.039 -1.091 6.971 1.00 93.38 237 GLY A C 1
ATOM 1809 O O . GLY A 1 237 ? 9.810 -2.005 7.270 1.00 93.38 237 GLY A O 1
ATOM 1810 N N . GLN A 1 238 ? 8.123 -0.624 7.815 1.00 94.94 238 GLN A N 1
ATOM 1811 C CA . GLN A 1 238 ? 7.993 -1.104 9.187 1.00 94.94 238 GLN A CA 1
ATOM 1812 C C . GLN A 1 238 ? 6.557 -1.517 9.500 1.00 94.94 238 GLN A C 1
ATOM 1814 O O . GLN A 1 238 ? 5.608 -0.853 9.088 1.00 94.94 238 GLN A O 1
ATOM 1819 N N . ILE A 1 239 ? 6.400 -2.598 10.261 1.00 95.75 239 ILE A N 1
ATOM 1820 C CA . ILE A 1 239 ? 5.112 -2.998 10.831 1.00 95.75 239 ILE A CA 1
ATOM 1821 C C . ILE A 1 239 ? 5.235 -2.928 12.345 1.00 95.75 239 ILE A C 1
ATOM 1823 O O . ILE A 1 239 ? 6.030 -3.663 12.918 1.00 95.75 239 ILE A O 1
ATOM 1827 N N . CYS A 1 240 ? 4.467 -2.052 12.987 1.00 96.62 240 CYS A N 1
ATOM 1828 C CA . CYS A 1 240 ? 4.461 -1.873 14.435 1.00 96.62 240 CYS A CA 1
ATOM 1829 C C . CYS A 1 240 ? 3.069 -2.117 15.011 1.00 96.62 240 CYS A C 1
ATOM 1831 O O . CYS A 1 240 ? 2.104 -1.481 14.590 1.00 96.62 240 CYS A O 1
ATOM 1833 N N . LEU A 1 241 ? 2.977 -2.990 16.012 1.00 96.69 241 LEU A N 1
ATOM 1834 C CA . LEU A 1 241 ? 1.723 -3.355 16.666 1.00 96.69 241 LEU A CA 1
ATOM 1835 C C . LEU A 1 241 ? 1.819 -3.119 18.177 1.00 96.69 241 LEU A C 1
ATOM 1837 O O . LEU A 1 241 ? 2.684 -3.686 18.847 1.00 96.69 241 LEU A O 1
ATOM 1841 N N . LYS A 1 242 ? 0.900 -2.326 18.723 1.00 96.69 242 LYS A N 1
ATOM 1842 C CA . LYS A 1 242 ? 0.582 -2.235 20.150 1.00 96.69 242 LYS A CA 1
ATOM 1843 C C . LYS A 1 242 ? -0.896 -2.587 20.317 1.00 96.69 242 LYS A C 1
ATOM 1845 O O . LYS A 1 242 ? -1.743 -1.932 19.719 1.00 96.69 242 LYS A O 1
ATOM 1850 N N . LEU A 1 243 ? -1.176 -3.642 21.085 1.00 94.62 243 LEU A N 1
ATOM 1851 C CA . LEU A 1 243 ? -2.509 -4.255 21.220 1.00 94.62 243 LEU A CA 1
ATOM 1852 C C . LEU A 1 243 ? -3.075 -4.213 22.652 1.00 94.62 243 LEU A C 1
ATOM 1854 O O . LEU A 1 243 ? -4.137 -4.780 22.918 1.00 94.62 243 LEU A O 1
ATOM 1858 N N . SER A 1 244 ? -2.333 -3.600 23.573 1.00 92.62 244 SER A N 1
ATOM 1859 C CA . SER A 1 244 ? -2.652 -3.480 24.993 1.00 92.62 244 SER A CA 1
ATOM 1860 C C . SER A 1 244 ? -1.996 -2.217 25.550 1.00 92.62 244 SER A C 1
ATOM 1862 O O . SER A 1 244 ? -0.876 -1.877 25.164 1.00 92.62 244 SER A O 1
ATOM 1864 N N . GLU A 1 245 ? -2.658 -1.529 26.479 1.00 90.12 245 GLU A N 1
ATOM 1865 C CA . GLU A 1 245 ? -2.208 -0.273 27.086 1.00 90.12 245 GLU A CA 1
ATOM 1866 C C . GLU A 1 245 ? -0.811 -0.411 27.707 1.00 90.12 245 GLU A C 1
ATOM 1868 O O . GLU A 1 245 ? 0.040 0.467 27.530 1.00 90.12 245 GLU A O 1
ATOM 1873 N N . ASN A 1 246 ? -0.574 -1.556 28.354 1.00 89.44 246 ASN A N 1
ATOM 1874 C CA . ASN A 1 246 ? 0.659 -1.889 29.064 1.00 89.44 246 ASN A CA 1
ATOM 1875 C C . ASN A 1 246 ? 1.763 -2.462 28.159 1.00 89.44 246 ASN A C 1
ATOM 1877 O O . ASN A 1 246 ? 2.890 -2.648 28.622 1.00 89.44 246 ASN A O 1
ATOM 1881 N N . ASP A 1 247 ? 1.464 -2.747 26.889 1.00 87.69 247 ASP A N 1
ATOM 1882 C CA . ASP A 1 247 ? 2.444 -3.294 25.956 1.00 87.69 247 ASP A CA 1
ATOM 1883 C C . ASP A 1 247 ? 3.264 -2.182 25.292 1.00 87.69 247 ASP A C 1
ATOM 1885 O O . ASP A 1 247 ? 2.767 -1.109 24.937 1.00 87.69 247 ASP A O 1
ATOM 1889 N N . LEU A 1 248 ? 4.545 -2.468 25.057 1.00 86.69 248 LEU A N 1
ATOM 1890 C CA . LEU A 1 248 ? 5.351 -1.695 24.117 1.00 86.69 248 LEU A CA 1
ATOM 1891 C C . LEU A 1 248 ? 5.009 -2.124 22.690 1.00 86.69 248 LEU A C 1
ATOM 1893 O O . LEU A 1 248 ? 4.781 -3.308 22.429 1.00 86.69 248 LEU A O 1
ATOM 1897 N N . ALA A 1 249 ? 5.025 -1.169 21.760 1.00 89.56 249 ALA A N 1
ATOM 1898 C CA . ALA A 1 249 ? 4.850 -1.473 20.347 1.00 89.56 249 ALA A CA 1
ATOM 1899 C C . ALA A 1 249 ? 5.926 -2.468 19.882 1.00 89.56 249 ALA A C 1
ATOM 1901 O O . ALA A 1 249 ? 7.125 -2.229 20.041 1.00 89.56 249 ALA A O 1
ATOM 1902 N N . ARG A 1 250 ? 5.491 -3.590 19.308 1.00 91.56 250 ARG A N 1
ATOM 1903 C CA . ARG A 1 250 ? 6.369 -4.581 18.684 1.00 91.56 250 ARG A CA 1
ATOM 1904 C C . ARG A 1 250 ? 6.523 -4.213 17.226 1.00 91.56 250 ARG A C 1
ATOM 1906 O O . ARG A 1 250 ? 5.530 -4.198 16.506 1.00 91.56 250 ARG A O 1
ATOM 1913 N N . CYS A 1 251 ? 7.748 -3.912 16.820 1.00 92.12 251 CYS A N 1
ATOM 1914 C CA . CYS A 1 251 ? 8.039 -3.510 15.458 1.00 92.12 251 CYS A CA 1
ATOM 1915 C C . CYS A 1 251 ? 8.902 -4.547 14.747 1.00 92.12 251 CYS A C 1
ATOM 1917 O O . CYS A 1 251 ? 9.948 -4.941 15.261 1.00 92.12 251 CYS A O 1
ATOM 1919 N N . GLU A 1 252 ? 8.486 -4.926 13.547 1.00 87.44 252 GLU A N 1
ATOM 1920 C CA . GLU A 1 252 ? 9.239 -5.775 12.635 1.00 87.44 252 GLU A CA 1
ATOM 1921 C C . GLU A 1 252 ? 9.775 -4.927 11.480 1.00 87.44 252 GLU A C 1
ATOM 1923 O O . GLU A 1 252 ? 9.039 -4.162 10.846 1.00 87.44 252 GLU A O 1
ATOM 1928 N N . SER A 1 253 ? 11.080 -5.051 11.243 1.00 74.50 253 SER A N 1
ATOM 1929 C CA . SER A 1 253 ? 11.755 -4.576 10.037 1.00 74.50 253 SER A CA 1
ATOM 1930 C C . SER A 1 253 ? 12.029 -5.780 9.144 1.00 74.50 253 SER A C 1
ATOM 1932 O O . SER A 1 253 ? 12.608 -6.762 9.619 1.00 74.50 253 SER A O 1
ATOM 1934 N N . PHE A 1 254 ? 11.608 -5.697 7.886 1.00 62.38 254 PHE A N 1
ATOM 1935 C CA . PHE A 1 254 ? 11.788 -6.751 6.885 1.00 62.38 254 PHE A CA 1
ATOM 1936 C C . PHE A 1 254 ? 13.073 -6.568 6.076 1.00 62.38 254 PHE A C 1
ATOM 1938 O O . PHE A 1 254 ? 13.637 -5.454 6.117 1.00 62.38 254 PHE A O 1
#

Secondary structure (DSSP, 8-state):
--------------------------------------PPPP-EEEE-SEEE-SS-EEEEEEEEEE-TT-EEE-TT--EEEEEEEEEEEEEEEEESS-GGGSBPPTT-PPPP--EEEEEEEEEEEEEEEEEEPPBPPPPPPEE--B-----TT----B--BPPPP-PPPPP--EEEEEEEEEEEEEEEEEEEPPPPPPPPPEE-S-GGG-SS-TT--GGG-SS--SSPPPPPPPPP-EEEEE-STTSPPEEEE-

Radius of gyration: 31.5 Å; chains: 1; bounding box: 69×72×106 Å

pLDDT: mean 78.59, std 22.4, range [32.81, 98.5]

Sequence (254 aa):
MKNLFLLSFVLYLSACMKIQKKSEMDAKPEPAVQIETVLPESVIFTLDEVMILTQDVVIVADEVHLKSNAHIYTNQFNLSIETTSIYID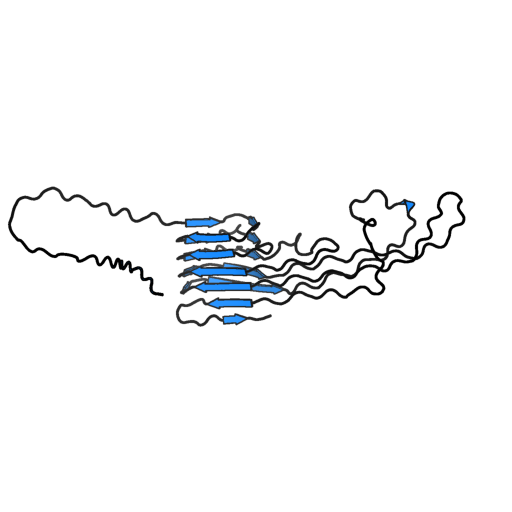RGVIIQSFPEPLLIAKINVPGLSGGTIQITGNDIHGNLQVFMNGQTGGSGLGGWEEIPYMNYPFLQQYRAPCKPNGGKDSGESGSFFLNVNQSQDFSISTSMKIAPGGSVGNILQGSLIFLQNSEDYKIKLQPTCMANPEVAKPGSPGQICLKLSENDLARCESF